Protein AF-A0A8H6A4G4-F1 (afdb_monomer)

Radius of gyration: 16.3 Å; Cα contacts (8 Å, |Δi|>4): 505; chains: 1; bounding box: 39×39×39 Å

Organism: Petromyces alliaceus (NCBI:txid209559)

Sequence (215 aa):
MSPSSSFNYSILSALRQGLAQIGPTIRQILPHGDHGLGTASHLNGEMIIVDGEAYHFNSDNQLHKLEVPVHHDHLILTNPHQEPFLPDHADLTHGTVASSSLEAELSSVSSPRWGNPYSSYRNVSNRNQPTMFGGLLFGFRSLGFSNGFSVAGFHLHFLSDDCNAGGHVTRLEAWDVKLSAAVIKEYRVMIHQEESHEVPIGDRAIKVNTRAAEG

Mean predicted aligned error: 9.31 Å

Nearest PDB structures (foldseek):
  6j92-assembly1_A  TM=7.926E-01  e=2.164E-15  Klebsiella aerogenes
  4bt2-assembly1_A  TM=7.405E-01  e=1.297E-15  Brevibacillus brevis
  1xv2-assembly2_D  TM=7.934E-01  e=1.498E-14  Staphylococcus aureus
  6j92-assembly1_B  TM=7.757E-01  e=6.573E-14  Klebsiella aerogenes
  6inb-assembly1_A  TM=7.695E-01  e=5.235E-14  Klebsiella pneumoniae

pLDDT: mean 73.12, std 15.05, range [32.09, 90.94]

Structure (mmCIF, N/CA/C/O backbone):
data_AF-A0A8H6A4G4-F1
#
_entry.id   AF-A0A8H6A4G4-F1
#
loop_
_atom_site.group_PDB
_atom_site.id
_atom_site.type_symbol
_atom_site.label_atom_id
_atom_site.label_alt_id
_atom_site.label_comp_id
_atom_site.label_asym_id
_atom_site.label_entity_id
_atom_site.label_seq_id
_atom_site.pdbx_PDB_ins_code
_atom_site.Cartn_x
_atom_site.Cartn_y
_atom_site.Cartn_z
_atom_site.occupancy
_atom_site.B_iso_or_equiv
_atom_site.auth_seq_id
_atom_site.auth_comp_id
_atom_site.auth_asym_id
_atom_site.auth_atom_id
_atom_site.pdbx_PDB_model_num
ATOM 1 N N . MET A 1 1 ? 11.404 12.188 4.797 1.00 66.38 1 MET A N 1
ATOM 2 C CA . MET A 1 1 ? 10.731 12.760 3.607 1.00 66.38 1 MET A CA 1
ATOM 3 C C . MET A 1 1 ? 9.778 13.860 4.073 1.00 66.38 1 MET A C 1
ATOM 5 O O . MET A 1 1 ? 9.506 13.877 5.267 1.00 66.38 1 MET A O 1
ATOM 9 N N . SER A 1 2 ? 9.320 14.792 3.221 1.00 69.38 2 SER A N 1
ATOM 10 C CA . SER A 1 2 ? 8.278 15.729 3.678 1.00 69.38 2 SER A CA 1
ATOM 11 C C . SER A 1 2 ? 6.962 14.972 3.930 1.00 69.38 2 SER A C 1
ATOM 13 O O . SER A 1 2 ? 6.733 13.955 3.272 1.00 69.38 2 SER A O 1
ATOM 15 N N . PRO A 1 3 ? 6.102 15.453 4.839 1.00 67.62 3 PRO A N 1
ATOM 16 C CA . PRO A 1 3 ? 4.840 14.785 5.182 1.00 67.62 3 PRO A CA 1
ATOM 17 C C . PRO A 1 3 ? 3.879 14.696 3.987 1.00 67.62 3 PRO A C 1
ATOM 19 O O . PRO A 1 3 ? 3.216 13.695 3.753 1.00 67.62 3 PRO A O 1
ATOM 22 N N . SER A 1 4 ? 3.890 15.738 3.153 1.00 78.44 4 SER A N 1
ATOM 23 C CA . SER A 1 4 ? 3.114 15.844 1.914 1.00 78.44 4 SER A CA 1
ATOM 24 C C . SER A 1 4 ? 3.759 15.106 0.715 1.00 78.44 4 SER A C 1
ATOM 26 O O . SER A 1 4 ? 3.461 15.434 -0.437 1.00 78.44 4 SER A O 1
ATOM 28 N N . SER A 1 5 ? 4.681 14.161 0.933 1.00 85.31 5 SER A N 1
ATOM 29 C CA . SER A 1 5 ? 5.327 13.376 -0.132 1.00 85.31 5 SER A CA 1
ATOM 30 C C . SER A 1 5 ? 4.878 11.916 -0.113 1.00 85.31 5 SER A C 1
ATOM 32 O O . SER A 1 5 ? 4.677 11.323 0.946 1.00 85.31 5 SER A O 1
ATOM 34 N N . SER A 1 6 ? 4.844 11.299 -1.290 1.00 88.50 6 SER A N 1
ATOM 35 C CA . SER A 1 6 ? 4.853 9.844 -1.442 1.00 88.50 6 SER A CA 1
ATOM 36 C C . SER A 1 6 ? 6.146 9.389 -2.115 1.00 88.50 6 SER A C 1
ATOM 38 O O . SER A 1 6 ? 6.699 10.087 -2.969 1.00 88.50 6 SER A O 1
ATOM 40 N N . PHE A 1 7 ? 6.627 8.216 -1.730 1.00 90.94 7 PHE A N 1
ATOM 41 C CA . PHE A 1 7 ? 7.747 7.529 -2.350 1.00 90.94 7 PHE A CA 1
ATOM 42 C C . PHE A 1 7 ? 7.247 6.228 -2.965 1.00 90.94 7 PHE A C 1
ATOM 44 O O . PHE A 1 7 ? 6.536 5.478 -2.314 1.00 90.94 7 PHE A O 1
ATOM 51 N N . ASN A 1 8 ? 7.610 5.963 -4.212 1.00 89.69 8 ASN A N 1
ATOM 52 C CA . ASN A 1 8 ? 7.238 4.750 -4.926 1.00 89.69 8 ASN A CA 1
ATOM 53 C C . ASN A 1 8 ? 8.528 4.054 -5.359 1.00 89.69 8 ASN A C 1
ATOM 55 O O . ASN A 1 8 ? 9.360 4.668 -6.032 1.00 89.69 8 ASN A O 1
ATOM 59 N N . TYR A 1 9 ? 8.696 2.787 -4.991 1.00 89.81 9 TYR A N 1
ATOM 60 C CA . TYR A 1 9 ? 9.641 1.920 -5.679 1.00 89.81 9 TYR A CA 1
ATOM 61 C C . TYR A 1 9 ? 8.949 1.298 -6.893 1.00 89.81 9 TYR A C 1
ATOM 63 O O . TYR A 1 9 ? 7.894 0.674 -6.764 1.00 89.81 9 TYR A O 1
ATOM 71 N N . SER A 1 10 ? 9.551 1.473 -8.070 1.00 87.50 10 SER A N 1
ATOM 72 C CA . SER A 1 10 ? 8.961 1.131 -9.363 1.00 87.50 10 SER A CA 1
ATOM 73 C C . SER A 1 10 ? 7.629 1.861 -9.624 1.00 87.50 10 SER A C 1
ATOM 75 O O . SER A 1 10 ? 7.225 2.770 -8.894 1.00 87.50 10 SER A O 1
ATOM 77 N N . ILE A 1 11 ? 6.963 1.497 -10.715 1.00 86.25 11 ILE A N 1
ATOM 78 C CA . ILE A 1 11 ? 5.654 2.020 -11.109 1.00 86.25 11 ILE A CA 1
ATOM 79 C C . ILE A 1 11 ? 4.712 0.869 -11.449 1.00 86.25 11 ILE A C 1
ATOM 81 O O . ILE A 1 11 ? 5.148 -0.180 -11.929 1.00 86.25 11 ILE A O 1
ATOM 85 N N . LEU A 1 12 ? 3.409 1.091 -11.282 1.00 82.38 12 LEU A N 1
ATOM 86 C CA . LEU A 1 12 ? 2.387 0.083 -11.571 1.00 82.38 12 LEU A CA 1
ATOM 87 C C . LEU A 1 12 ? 2.489 -0.491 -12.998 1.00 82.38 12 LEU A C 1
ATOM 89 O O . LEU A 1 12 ? 2.307 -1.689 -13.209 1.00 82.38 12 LEU A O 1
ATOM 93 N N . SER A 1 13 ? 2.810 0.340 -13.993 1.00 81.00 13 SER A N 1
ATOM 94 C CA . SER A 1 13 ? 2.984 -0.116 -15.379 1.00 81.00 13 SER A CA 1
ATOM 95 C C . SER A 1 13 ? 4.165 -1.076 -15.569 1.00 81.00 13 SER A C 1
ATOM 97 O O . SER A 1 13 ? 4.107 -1.933 -16.452 1.00 81.00 13 SER A O 1
ATOM 99 N N . ALA A 1 14 ? 5.232 -0.934 -14.779 1.00 80.44 14 ALA A N 1
ATOM 100 C CA . ALA A 1 14 ? 6.397 -1.814 -14.837 1.00 80.44 14 ALA A CA 1
ATOM 101 C C . ALA A 1 14 ? 6.077 -3.156 -14.170 1.00 80.44 14 ALA A C 1
ATOM 103 O O . ALA A 1 14 ? 6.282 -4.203 -14.784 1.00 80.44 14 ALA A O 1
ATOM 104 N N . LEU A 1 15 ? 5.443 -3.112 -12.992 1.00 80.38 15 LEU A N 1
ATOM 105 C CA . LEU A 1 15 ? 4.953 -4.296 -12.282 1.00 80.38 15 LEU A CA 1
ATOM 106 C C . LEU A 1 15 ? 4.101 -5.193 -13.192 1.00 80.38 15 LEU A C 1
ATOM 108 O O . LEU A 1 15 ? 4.304 -6.399 -13.281 1.00 80.38 15 LEU A O 1
ATOM 112 N N . ARG A 1 16 ? 3.183 -4.586 -13.950 1.00 76.06 16 ARG A N 1
ATOM 113 C CA . ARG A 1 16 ? 2.285 -5.302 -14.872 1.00 76.06 16 ARG A CA 1
ATOM 114 C C . ARG A 1 16 ? 2.961 -5.999 -16.033 1.00 76.06 16 ARG A C 1
ATOM 116 O O . ARG A 1 16 ? 2.379 -6.912 -16.609 1.00 76.06 16 ARG A O 1
ATOM 123 N N . GLN A 1 17 ? 4.145 -5.543 -16.409 1.00 77.69 17 GLN A N 1
ATOM 124 C CA . GLN A 1 17 ? 4.946 -6.189 -17.440 1.00 77.69 17 GLN A CA 1
ATOM 125 C C . GLN A 1 17 ? 5.887 -7.240 -16.849 1.00 77.69 17 GLN A C 1
ATOM 127 O O . GLN A 1 17 ? 6.690 -7.811 -17.580 1.00 77.69 17 GLN A O 1
ATOM 132 N N . GLY A 1 18 ? 5.782 -7.510 -15.543 1.00 75.50 18 GLY A N 1
ATOM 133 C CA . GLY A 1 18 ? 6.684 -8.408 -14.839 1.00 75.50 18 GLY A CA 1
ATOM 134 C C . GLY A 1 18 ? 8.093 -7.834 -14.729 1.00 75.50 18 GLY A C 1
ATOM 135 O O . GLY A 1 18 ? 9.048 -8.603 -14.696 1.00 75.50 18 GLY A O 1
ATOM 136 N N . LEU A 1 19 ? 8.239 -6.509 -14.714 1.00 78.38 19 LEU A N 1
ATOM 137 C CA . LEU A 1 19 ? 9.518 -5.843 -14.473 1.00 78.38 19 LEU A CA 1
ATOM 138 C C . LEU A 1 19 ? 9.662 -5.499 -12.991 1.00 78.38 19 LEU A C 1
ATOM 140 O O . LEU A 1 19 ? 8.665 -5.384 -12.278 1.00 78.38 19 LEU A O 1
ATOM 144 N N . ALA A 1 20 ? 10.905 -5.275 -12.558 1.00 74.25 20 ALA A N 1
ATOM 145 C CA . ALA A 1 20 ? 11.241 -4.958 -11.170 1.00 74.25 20 ALA A CA 1
ATOM 146 C C . ALA A 1 20 ? 10.854 -6.062 -10.170 1.00 74.25 20 ALA A C 1
ATOM 148 O O . ALA A 1 20 ? 10.537 -5.755 -9.032 1.00 74.25 20 ALA A O 1
ATOM 149 N N . GLN A 1 21 ? 10.921 -7.342 -10.569 1.00 74.44 21 GLN A N 1
ATOM 150 C CA . GLN A 1 21 ? 10.507 -8.478 -9.721 1.00 74.44 21 GLN A CA 1
ATOM 151 C C . GLN A 1 21 ? 11.404 -8.732 -8.488 1.00 74.44 21 GLN A C 1
ATOM 153 O O . GLN A 1 21 ? 11.162 -9.639 -7.690 1.00 74.44 21 GLN A O 1
ATOM 158 N N . ILE A 1 22 ? 12.507 -7.987 -8.369 1.00 80.50 22 ILE A N 1
ATOM 159 C CA . ILE A 1 22 ? 13.434 -8.047 -7.240 1.00 80.50 22 ILE A CA 1
ATOM 160 C C . ILE A 1 22 ? 13.909 -6.625 -6.948 1.00 80.50 22 ILE A C 1
ATOM 162 O O . ILE A 1 22 ? 14.909 -6.152 -7.494 1.00 80.50 22 ILE A O 1
ATOM 166 N N . GLY A 1 23 ? 13.178 -5.936 -6.080 1.00 83.44 23 GLY A N 1
ATOM 167 C CA . GLY A 1 23 ? 13.525 -4.593 -5.640 1.00 83.44 23 GLY A CA 1
ATOM 168 C C . GLY A 1 23 ? 14.465 -4.529 -4.449 1.00 83.44 23 GLY A C 1
ATOM 169 O O . GLY A 1 23 ? 15.026 -5.539 -4.038 1.00 83.44 23 GLY A O 1
ATOM 170 N N . PRO A 1 24 ? 14.696 -3.337 -3.884 1.00 86.62 24 PRO A N 1
ATOM 171 C CA . PRO A 1 24 ? 15.507 -3.171 -2.688 1.00 86.62 24 PRO A CA 1
ATOM 172 C C . PRO A 1 24 ? 14.907 -3.926 -1.494 1.00 86.62 24 PRO A C 1
ATOM 174 O O . PRO A 1 24 ? 13.768 -4.379 -1.495 1.00 86.62 24 PRO A O 1
ATOM 177 N N . THR A 1 25 ? 15.686 -4.073 -0.435 1.00 88.44 25 THR A N 1
ATOM 178 C CA . THR A 1 25 ? 15.196 -4.656 0.819 1.00 88.44 25 THR A CA 1
ATOM 179 C C . THR A 1 25 ? 14.310 -3.660 1.567 1.00 88.44 25 THR A C 1
ATOM 181 O O . THR A 1 25 ? 14.483 -2.447 1.433 1.00 88.44 25 THR A O 1
ATOM 184 N N . ILE A 1 26 ? 13.422 -4.147 2.438 1.00 85.31 26 ILE A N 1
ATOM 185 C CA . ILE A 1 26 ? 12.619 -3.275 3.316 1.00 85.31 26 ILE A CA 1
ATOM 186 C C . ILE A 1 26 ? 13.485 -2.294 4.109 1.00 85.31 26 ILE A C 1
ATOM 188 O O . ILE A 1 26 ? 13.203 -1.099 4.139 1.00 85.31 26 ILE A O 1
ATOM 192 N N . ARG A 1 27 ? 14.620 -2.757 4.645 1.00 86.00 27 ARG A N 1
ATOM 193 C CA . ARG A 1 27 ? 15.589 -1.906 5.351 1.00 86.00 27 ARG A CA 1
ATOM 194 C C . ARG A 1 27 ? 16.089 -0.727 4.509 1.00 86.00 27 ARG A C 1
ATOM 196 O O . ARG A 1 27 ? 16.375 0.330 5.061 1.00 86.00 27 ARG A O 1
ATOM 203 N N . GLN A 1 28 ? 16.234 -0.907 3.198 1.00 87.81 28 GLN A N 1
ATOM 204 C CA . GLN A 1 28 ? 16.673 0.153 2.288 1.00 87.81 28 GLN A CA 1
ATOM 205 C C . GLN A 1 28 ? 15.550 1.139 1.949 1.00 87.81 28 GLN A C 1
ATOM 207 O O . GLN A 1 28 ? 15.854 2.260 1.553 1.00 87.81 28 GLN A O 1
ATOM 212 N N . ILE A 1 29 ? 14.282 0.749 2.118 1.00 87.44 29 ILE A N 1
ATOM 213 C CA . ILE A 1 29 ? 13.129 1.570 1.737 1.00 87.44 29 ILE A CA 1
ATOM 214 C C . ILE A 1 29 ? 12.476 2.293 2.920 1.00 87.44 29 ILE A C 1
ATOM 216 O O . ILE A 1 29 ? 12.046 3.427 2.743 1.00 87.44 29 ILE A O 1
ATOM 220 N N . LEU A 1 30 ? 12.519 1.746 4.140 1.00 89.00 30 LEU A N 1
ATOM 221 C CA . LEU A 1 30 ? 12.032 2.425 5.356 1.00 89.00 30 LEU A CA 1
ATOM 222 C C . LEU A 1 30 ? 12.615 3.837 5.612 1.00 89.00 30 LEU A C 1
ATOM 224 O O . LEU A 1 30 ? 11.911 4.678 6.166 1.00 89.00 30 LEU A O 1
ATOM 228 N N . PRO A 1 31 ? 13.842 4.198 5.176 1.00 90.31 31 PRO A N 1
ATOM 229 C CA . PRO A 1 31 ? 14.297 5.592 5.235 1.00 90.31 31 PRO A CA 1
ATOM 230 C C . PRO A 1 31 ? 13.450 6.581 4.409 1.00 90.31 31 PRO A C 1
ATOM 232 O O . PRO A 1 31 ? 13.547 7.796 4.609 1.00 90.31 31 PRO A O 1
ATOM 235 N N . HIS A 1 32 ? 12.646 6.090 3.462 1.00 90.19 32 HIS A N 1
ATOM 236 C CA . HIS A 1 32 ? 11.790 6.900 2.597 1.00 90.19 32 HIS A CA 1
ATOM 237 C C . HIS A 1 32 ? 10.373 7.100 3.147 1.00 90.19 32 HIS A C 1
ATOM 239 O O . HIS A 1 32 ? 9.707 8.037 2.707 1.00 90.19 32 HIS A O 1
ATOM 245 N N . GLY A 1 33 ? 9.938 6.299 4.120 1.00 89.50 33 GLY A N 1
ATOM 246 C CA . GLY A 1 33 ? 8.669 6.482 4.816 1.00 89.50 33 GLY A CA 1
ATOM 247 C C . GLY A 1 33 ? 8.366 5.378 5.829 1.00 89.50 33 GLY A C 1
ATOM 248 O O . GLY A 1 33 ? 8.983 4.315 5.785 1.00 89.50 33 GLY A O 1
ATOM 249 N N . ASP A 1 34 ? 7.425 5.638 6.730 1.00 90.44 34 ASP A N 1
ATOM 250 C CA . ASP A 1 34 ? 7.051 4.737 7.828 1.00 90.44 34 ASP A CA 1
ATOM 251 C C . ASP A 1 34 ? 5.672 4.081 7.659 1.00 90.44 34 ASP A C 1
ATOM 253 O O . A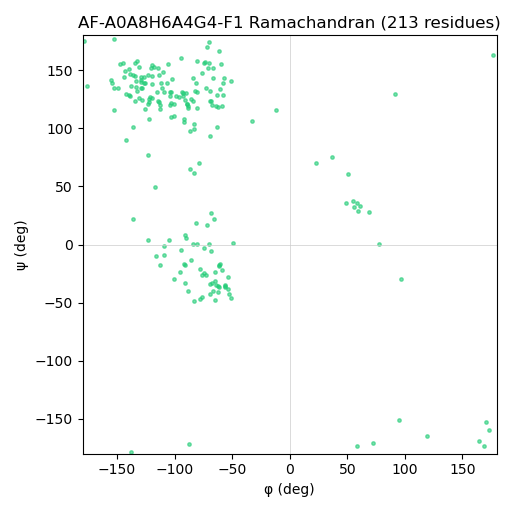SP A 1 34 ? 5.365 3.151 8.398 1.00 90.44 34 ASP A O 1
ATOM 257 N N . HIS A 1 35 ? 4.876 4.507 6.672 1.00 90.62 35 HIS A N 1
ATOM 258 C CA . HIS A 1 35 ? 3.601 3.878 6.320 1.00 90.62 35 HIS A CA 1
ATOM 259 C C . HIS A 1 35 ? 3.523 3.587 4.834 1.00 90.62 35 HIS A C 1
ATOM 261 O O . HIS A 1 35 ? 3.930 4.412 4.012 1.00 90.62 35 HIS A O 1
ATOM 267 N N . GLY A 1 36 ? 2.966 2.440 4.464 1.00 90.69 36 GLY A N 1
ATOM 268 C CA . GLY A 1 36 ? 2.894 2.065 3.064 1.00 90.69 36 GLY A CA 1
ATOM 269 C C . GLY A 1 36 ? 2.215 0.746 2.759 1.00 90.69 36 GLY A C 1
ATOM 270 O O . GLY A 1 36 ? 1.842 -0.021 3.642 1.00 90.69 36 GLY A O 1
ATOM 271 N N . LEU A 1 37 ? 2.083 0.487 1.464 1.00 90.12 37 LEU A N 1
ATOM 272 C CA . LEU A 1 37 ? 1.528 -0.749 0.923 1.00 90.12 37 LEU A CA 1
ATOM 273 C C . LEU A 1 37 ? 2.226 -1.140 -0.378 1.00 90.12 37 LEU A C 1
ATOM 275 O O . LEU A 1 37 ? 2.830 -0.298 -1.050 1.00 90.12 37 LEU A O 1
ATOM 279 N N . GLY A 1 38 ? 2.187 -2.424 -0.715 1.00 88.56 38 GLY A N 1
ATOM 280 C CA . GLY A 1 38 ? 2.861 -2.965 -1.891 1.00 88.56 38 GLY A CA 1
ATOM 281 C C . GLY A 1 38 ? 2.805 -4.484 -1.945 1.00 88.56 38 GLY A C 1
ATOM 282 O O . GLY A 1 38 ? 1.984 -5.093 -1.273 1.00 88.56 38 GLY A O 1
ATOM 283 N N . THR A 1 39 ? 3.713 -5.092 -2.700 1.00 86.62 39 THR A N 1
ATOM 284 C CA . THR A 1 39 ? 3.791 -6.549 -2.891 1.00 86.62 39 THR A CA 1
ATOM 285 C C . THR A 1 39 ? 5.227 -7.041 -2.765 1.00 86.62 39 THR A C 1
ATOM 287 O O . THR A 1 39 ? 6.168 -6.368 -3.195 1.00 86.62 39 THR A O 1
ATOM 290 N N . ALA A 1 40 ? 5.403 -8.241 -2.210 1.00 85.88 40 ALA A N 1
ATOM 291 C CA . ALA A 1 40 ? 6.711 -8.885 -2.132 1.00 85.88 40 ALA A CA 1
ATOM 292 C C . ALA A 1 40 ? 7.177 -9.378 -3.513 1.00 85.88 40 ALA A C 1
ATOM 294 O O . ALA A 1 40 ? 6.397 -9.385 -4.468 1.00 85.88 40 ALA A O 1
ATOM 295 N N . SER A 1 41 ? 8.447 -9.796 -3.595 1.00 83.94 41 SER A N 1
ATOM 296 C CA . SER A 1 41 ? 9.070 -10.232 -4.852 1.00 83.94 41 SER A CA 1
ATOM 297 C C . SER A 1 41 ? 8.247 -11.279 -5.598 1.00 83.94 41 SER A C 1
ATOM 299 O O . SER A 1 41 ? 7.755 -12.220 -4.967 1.00 83.94 41 SER A O 1
ATOM 301 N N . HIS A 1 42 ? 8.192 -11.184 -6.925 1.00 80.88 42 HIS A N 1
ATOM 302 C CA . HIS A 1 42 ? 7.437 -12.097 -7.796 1.00 80.88 42 HIS A CA 1
ATOM 303 C C . HIS A 1 42 ? 5.936 -12.136 -7.470 1.00 80.88 42 HIS A C 1
ATOM 305 O O . HIS A 1 42 ? 5.300 -13.192 -7.531 1.00 80.88 42 HIS A O 1
ATOM 311 N N . LEU A 1 43 ? 5.375 -10.990 -7.090 1.00 80.38 43 LEU A N 1
ATOM 312 C CA . LEU A 1 43 ? 3.976 -10.808 -6.723 1.00 80.38 43 LEU A CA 1
ATOM 313 C C . LEU A 1 43 ? 3.549 -11.748 -5.591 1.00 80.38 43 LEU A C 1
ATOM 315 O O . LEU A 1 43 ? 2.413 -12.227 -5.564 1.00 80.38 43 LEU A O 1
ATOM 319 N N . ASN A 1 44 ? 4.466 -12.078 -4.677 1.00 81.81 44 ASN A N 1
ATOM 320 C CA . ASN A 1 44 ? 4.197 -13.041 -3.618 1.00 81.81 44 ASN A CA 1
ATOM 321 C C . ASN A 1 44 ? 3.395 -12.399 -2.485 1.00 81.81 44 ASN A C 1
ATOM 323 O O . ASN A 1 44 ? 3.913 -12.219 -1.394 1.00 81.81 44 ASN A O 1
ATOM 327 N N . GLY A 1 45 ? 2.129 -12.085 -2.733 1.00 81.81 45 GLY A N 1
ATOM 328 C CA . GLY A 1 45 ? 1.219 -11.550 -1.727 1.00 81.81 45 GLY A CA 1
ATOM 329 C C . GLY A 1 45 ? 1.514 -10.106 -1.321 1.00 81.81 45 GLY A C 1
ATOM 330 O O . GLY A 1 45 ? 2.323 -9.410 -1.929 1.00 81.81 45 GLY A O 1
ATOM 331 N N . GLU A 1 46 ? 0.833 -9.657 -0.275 1.00 84.94 46 GLU A N 1
ATOM 332 C CA . GLU A 1 46 ? 0.671 -8.243 0.042 1.00 84.94 46 GLU A CA 1
ATOM 333 C C . GLU A 1 46 ? 1.584 -7.793 1.172 1.00 84.94 46 GLU A C 1
ATOM 335 O O . GLU A 1 46 ? 1.788 -8.492 2.165 1.00 84.94 46 GLU A O 1
ATOM 340 N N . MET A 1 47 ? 2.095 -6.579 1.041 1.00 87.62 47 MET A N 1
ATOM 341 C CA . MET A 1 47 ? 2.905 -5.913 2.043 1.00 87.62 47 MET A CA 1
ATOM 342 C C . MET A 1 47 ? 2.152 -4.731 2.630 1.00 87.62 47 MET A C 1
ATOM 344 O O . MET A 1 47 ? 1.492 -3.973 1.916 1.00 87.62 47 MET A O 1
ATOM 348 N N . ILE A 1 48 ? 2.275 -4.571 3.940 1.00 89.25 48 ILE A N 1
ATOM 349 C CA . ILE A 1 48 ? 1.717 -3.455 4.699 1.00 89.25 48 ILE A CA 1
ATOM 350 C C . ILE A 1 48 ? 2.821 -2.945 5.613 1.00 89.25 48 ILE A C 1
ATOM 352 O O . ILE A 1 48 ? 3.491 -3.739 6.268 1.00 89.25 48 ILE A O 1
ATOM 356 N N . ILE A 1 49 ? 3.038 -1.637 5.635 1.00 90.81 49 ILE A N 1
ATOM 357 C CA . ILE A 1 49 ? 4.010 -0.992 6.512 1.00 90.81 49 ILE A CA 1
ATOM 358 C C . ILE A 1 49 ? 3.257 0.020 7.364 1.00 90.81 49 ILE A C 1
ATOM 360 O O . ILE A 1 49 ? 2.513 0.836 6.821 1.00 90.81 49 ILE A O 1
ATOM 364 N N . VAL A 1 50 ? 3.428 -0.068 8.678 1.00 88.44 50 VAL A N 1
ATOM 365 C CA . VAL A 1 50 ? 2.768 0.784 9.675 1.00 88.44 50 VAL A CA 1
ATOM 366 C C . VAL A 1 50 ? 3.777 1.069 10.771 1.00 88.44 50 VAL A C 1
ATOM 368 O O . VAL A 1 50 ? 4.416 0.141 11.263 1.00 88.44 50 VAL A O 1
ATOM 371 N N . ASP A 1 51 ? 3.945 2.337 11.130 1.00 88.44 51 ASP A N 1
ATOM 372 C CA . ASP A 1 51 ? 4.908 2.791 12.142 1.00 88.44 51 ASP A CA 1
ATOM 373 C C . ASP A 1 51 ? 6.332 2.226 11.945 1.00 88.44 51 ASP A C 1
ATOM 375 O O . ASP A 1 51 ? 7.059 1.928 12.893 1.00 88.44 51 ASP A O 1
ATOM 379 N N . GLY A 1 52 ? 6.744 2.063 10.684 1.00 89.19 52 GLY A N 1
ATOM 380 C CA . GLY A 1 52 ? 8.047 1.518 10.297 1.00 89.19 52 GLY A CA 1
ATOM 381 C C . GLY A 1 52 ? 8.173 -0.005 10.415 1.00 89.19 52 GLY A C 1
ATOM 382 O O . GLY A 1 52 ? 9.224 -0.555 10.080 1.00 89.19 52 GLY A O 1
ATOM 383 N N . GLU A 1 53 ? 7.118 -0.694 10.843 1.00 89.56 53 GLU A N 1
ATOM 384 C CA . GLU A 1 53 ? 7.043 -2.148 10.922 1.00 89.56 53 GLU A CA 1
ATOM 385 C C . GLU A 1 53 ? 6.416 -2.712 9.650 1.00 89.56 53 GLU A C 1
ATOM 387 O O . GLU A 1 53 ? 5.368 -2.251 9.200 1.00 89.56 53 GLU A O 1
ATOM 392 N N . ALA A 1 54 ? 7.059 -3.720 9.061 1.00 89.44 54 ALA A N 1
ATOM 393 C CA . ALA A 1 54 ? 6.614 -4.328 7.815 1.00 89.44 54 ALA A CA 1
ATOM 394 C C . ALA A 1 54 ? 5.956 -5.690 8.061 1.00 89.44 54 ALA A C 1
ATOM 396 O O . ALA A 1 54 ? 6.512 -6.573 8.714 1.00 89.44 54 ALA A O 1
ATOM 397 N N . TYR A 1 55 ? 4.788 -5.868 7.465 1.00 88.56 55 TYR A N 1
ATOM 398 C CA . TYR A 1 55 ? 3.955 -7.055 7.532 1.00 88.56 55 TYR A CA 1
ATOM 399 C C . TYR A 1 55 ? 3.767 -7.613 6.128 1.00 88.56 55 TYR A C 1
ATOM 401 O O . TYR A 1 55 ? 3.557 -6.866 5.171 1.00 88.56 55 TYR A O 1
ATOM 409 N N . HIS A 1 56 ? 3.843 -8.933 6.005 1.00 86.69 56 HIS A N 1
ATOM 410 C CA . HIS A 1 56 ? 3.694 -9.643 4.744 1.00 86.69 56 HIS A CA 1
ATOM 411 C C . HIS A 1 56 ? 2.616 -10.710 4.855 1.00 86.69 56 HIS A C 1
ATOM 413 O O . HIS A 1 56 ? 2.760 -11.669 5.608 1.00 86.69 56 HIS A O 1
ATOM 419 N N . PHE A 1 57 ? 1.553 -10.548 4.077 1.00 84.81 57 PHE A N 1
ATOM 420 C CA . PHE A 1 57 ? 0.560 -11.582 3.835 1.00 84.81 57 PHE A CA 1
ATOM 421 C C . PHE A 1 57 ? 0.971 -12.351 2.589 1.00 84.81 57 PHE A C 1
ATOM 423 O O . PHE A 1 57 ? 0.853 -11.843 1.476 1.00 84.81 57 PHE A O 1
ATOM 430 N N . ASN A 1 58 ? 1.474 -13.571 2.760 1.00 76.94 58 ASN A N 1
ATOM 431 C CA . ASN A 1 58 ? 1.864 -14.390 1.617 1.00 76.94 58 ASN A CA 1
ATOM 432 C C . ASN A 1 58 ? 0.636 -14.876 0.818 1.00 76.94 58 ASN A C 1
ATOM 434 O O . ASN A 1 58 ? -0.516 -14.695 1.217 1.00 76.94 58 ASN A O 1
ATOM 438 N N . SER A 1 59 ? 0.880 -15.530 -0.318 1.00 69.81 59 SER A N 1
ATOM 439 C CA . SER A 1 59 ? -0.182 -16.096 -1.169 1.00 69.81 59 SER A CA 1
ATOM 440 C C . SER A 1 59 ? -1.059 -17.157 -0.479 1.00 69.81 59 SER A C 1
ATOM 442 O O . SER A 1 59 ? -2.176 -17.410 -0.932 1.00 69.81 59 SER A O 1
ATOM 444 N N . ASP A 1 60 ? -0.610 -17.711 0.649 1.00 69.06 60 ASP A N 1
ATOM 445 C CA . ASP A 1 60 ? -1.365 -18.642 1.494 1.00 69.06 60 ASP A CA 1
ATOM 446 C C . ASP A 1 60 ? -2.173 -17.935 2.607 1.00 69.06 60 ASP A C 1
ATOM 448 O O . ASP A 1 60 ? -2.760 -18.598 3.465 1.00 69.06 60 ASP A O 1
ATOM 452 N N . ASN A 1 61 ? -2.241 -16.596 2.595 1.00 65.88 61 ASN A N 1
ATOM 453 C CA . ASN A 1 61 ? -2.862 -15.741 3.619 1.00 65.88 61 ASN A CA 1
ATOM 454 C C . ASN A 1 61 ? -2.261 -15.902 5.025 1.00 65.88 61 ASN A C 1
ATOM 456 O O . ASN A 1 61 ? -2.946 -15.704 6.029 1.00 65.88 61 ASN A O 1
ATOM 460 N N . GLN A 1 62 ? -0.983 -16.265 5.115 1.00 71.50 62 GLN A N 1
ATOM 461 C CA . GLN A 1 62 ? -0.256 -16.281 6.379 1.00 71.50 62 GLN A CA 1
ATOM 462 C C . GLN A 1 62 ? 0.460 -14.950 6.575 1.00 71.50 62 GLN A C 1
ATOM 464 O O . GLN A 1 62 ? 1.170 -14.496 5.673 1.00 71.50 62 GLN A O 1
ATOM 469 N N . LEU A 1 63 ? 0.289 -14.352 7.757 1.00 80.06 63 LEU A N 1
ATOM 470 C CA . LEU A 1 63 ? 1.007 -13.143 8.129 1.00 80.06 63 LEU A CA 1
ATOM 471 C C . LEU A 1 63 ? 2.401 -13.473 8.657 1.00 80.06 63 LEU A C 1
ATOM 473 O O . LEU A 1 63 ? 2.565 -14.282 9.569 1.00 80.06 63 LEU A O 1
ATOM 477 N N . HIS A 1 64 ? 3.383 -12.750 8.136 1.00 80.81 64 HIS A N 1
ATOM 478 C CA . HIS A 1 64 ? 4.749 -12.729 8.629 1.00 80.81 64 HIS A CA 1
ATOM 479 C C . HIS A 1 64 ? 5.125 -11.287 8.961 1.00 80.81 64 HIS A C 1
ATOM 481 O O . HIS A 1 64 ? 5.106 -10.422 8.083 1.00 80.81 64 HIS A O 1
ATOM 487 N N . LYS A 1 65 ? 5.490 -11.014 10.218 1.00 82.62 65 LYS A N 1
ATOM 488 C CA . LYS A 1 65 ? 6.215 -9.780 10.540 1.00 82.62 65 LYS A CA 1
ATOM 489 C C . LYS A 1 65 ? 7.615 -9.903 9.942 1.00 82.62 65 LYS A C 1
ATOM 491 O O . LYS A 1 65 ? 8.322 -10.879 10.196 1.00 82.62 65 LYS A O 1
ATOM 496 N N . LEU A 1 66 ? 8.001 -8.953 9.101 1.00 78.81 66 LEU A N 1
ATOM 497 C CA . LEU A 1 66 ? 9.243 -9.033 8.348 1.00 78.81 66 LEU A CA 1
ATOM 498 C C . LEU A 1 66 ? 10.425 -8.548 9.192 1.00 78.81 66 LEU A C 1
ATOM 500 O O . LEU A 1 66 ? 10.695 -7.356 9.281 1.00 78.81 66 LEU A O 1
ATOM 504 N N . GLU A 1 67 ? 11.168 -9.492 9.771 1.00 66.94 67 GLU A N 1
ATOM 505 C CA . GLU A 1 67 ? 12.440 -9.217 10.466 1.00 66.94 67 GLU A CA 1
ATOM 506 C C . GLU A 1 67 ? 13.668 -9.329 9.542 1.00 66.94 67 GLU A C 1
ATOM 508 O O . GLU A 1 67 ? 14.753 -8.831 9.848 1.00 66.94 67 GLU A O 1
ATOM 513 N N . VAL A 1 68 ? 13.507 -9.993 8.395 1.00 56.56 68 VAL A N 1
ATOM 514 C CA . VAL A 1 68 ? 14.566 -10.292 7.421 1.00 56.56 68 VAL A CA 1
ATOM 515 C C . VAL A 1 68 ? 14.456 -9.411 6.174 1.00 56.56 68 VAL A C 1
ATOM 517 O O . VAL A 1 68 ? 13.370 -8.931 5.846 1.00 56.56 68 VAL A O 1
ATOM 520 N N . PRO A 1 69 ? 15.566 -9.181 5.447 1.00 58.31 69 PRO A N 1
ATOM 521 C CA . PRO A 1 69 ? 15.536 -8.422 4.204 1.00 58.31 69 PRO A CA 1
ATOM 522 C C . PRO A 1 69 ? 14.679 -9.144 3.157 1.00 58.31 69 PRO A C 1
ATOM 524 O O . PRO A 1 69 ? 15.125 -10.093 2.519 1.00 58.31 69 PRO A O 1
ATOM 527 N N . VAL A 1 70 ? 13.447 -8.672 2.974 1.00 68.56 70 VAL A N 1
ATOM 528 C CA . VAL A 1 70 ? 12.567 -9.088 1.880 1.00 68.56 70 VAL A CA 1
ATOM 529 C C . VAL A 1 70 ? 12.683 -8.080 0.746 1.00 68.56 70 VAL A C 1
ATOM 531 O O . VAL A 1 70 ? 12.553 -6.869 0.953 1.00 68.56 70 VAL A O 1
ATOM 534 N N . HIS A 1 71 ? 12.970 -8.600 -0.443 1.00 80.00 71 HIS A N 1
ATOM 535 C CA . HIS A 1 71 ? 12.887 -7.867 -1.699 1.00 80.00 71 HIS A CA 1
ATOM 536 C C . HIS A 1 71 ? 11.408 -7.734 -2.105 1.00 80.00 71 HIS A C 1
ATOM 538 O O . HIS A 1 71 ? 10.606 -8.639 -1.854 1.00 80.00 71 HIS A O 1
ATOM 544 N N . HIS A 1 72 ? 11.037 -6.647 -2.769 1.00 73.44 72 HIS A N 1
ATOM 545 C CA . HIS A 1 72 ? 9.653 -6.354 -3.167 1.00 73.44 72 HIS A CA 1
ATOM 546 C C . HIS A 1 72 ? 9.584 -5.883 -4.616 1.00 73.44 72 HIS A C 1
ATOM 548 O O . HIS A 1 72 ? 10.570 -5.346 -5.113 1.00 73.44 72 HIS A O 1
ATOM 554 N N . ASP A 1 73 ? 8.434 -6.040 -5.273 1.00 75.25 73 ASP A N 1
ATOM 555 C CA . ASP A 1 73 ? 8.304 -5.613 -6.675 1.00 75.25 73 ASP A CA 1
ATOM 556 C C . ASP A 1 73 ? 7.880 -4.151 -6.801 1.00 75.25 73 ASP A C 1
ATOM 558 O O . ASP A 1 73 ? 8.324 -3.400 -7.671 1.00 75.25 73 ASP A O 1
ATOM 562 N N . HIS A 1 74 ? 6.967 -3.747 -5.922 1.00 78.31 74 HIS A N 1
ATOM 563 C CA . HIS A 1 74 ? 6.371 -2.425 -5.917 1.00 78.31 74 HIS A CA 1
ATOM 564 C C . HIS A 1 74 ? 5.949 -2.073 -4.499 1.00 78.31 74 HIS A C 1
ATOM 566 O O . HIS A 1 74 ? 5.353 -2.896 -3.803 1.00 78.31 74 HIS A O 1
ATOM 572 N N . LEU A 1 75 ? 6.266 -0.853 -4.072 1.00 80.88 75 LEU A N 1
ATOM 573 C CA . LEU A 1 75 ? 5.948 -0.365 -2.737 1.00 80.88 75 LEU A CA 1
ATOM 574 C C . LEU A 1 75 ? 5.719 1.143 -2.784 1.00 80.88 75 LEU A C 1
ATOM 576 O O . LEU A 1 75 ? 6.510 1.873 -3.386 1.00 80.88 75 LEU A O 1
ATOM 580 N N . ILE A 1 76 ? 4.657 1.599 -2.127 1.00 81.62 76 ILE A N 1
ATOM 581 C CA . ILE A 1 76 ? 4.322 3.011 -1.957 1.00 81.62 76 ILE A CA 1
ATOM 582 C C . ILE A 1 76 ? 4.432 3.345 -0.472 1.00 81.62 76 ILE A C 1
ATOM 584 O O . ILE A 1 76 ? 3.771 2.711 0.345 1.00 81.62 76 ILE A O 1
ATOM 588 N N . LEU A 1 77 ? 5.250 4.341 -0.135 1.00 82.25 77 LEU A N 1
ATOM 589 C CA . LEU A 1 77 ? 5.498 4.824 1.220 1.00 82.25 77 LEU A CA 1
ATOM 590 C C . LEU A 1 77 ? 5.136 6.305 1.393 1.00 82.25 77 LEU A C 1
ATOM 592 O O . LEU A 1 77 ? 5.258 7.109 0.465 1.00 82.25 77 LEU A O 1
ATOM 596 N N . THR A 1 78 ? 4.773 6.690 2.611 1.00 84.75 78 THR A N 1
ATOM 597 C CA . THR A 1 78 ? 4.569 8.076 3.050 1.00 84.75 78 THR A CA 1
ATOM 598 C C . THR A 1 78 ? 4.823 8.212 4.560 1.00 84.75 78 THR A C 1
ATOM 600 O O . THR A 1 78 ? 5.125 7.221 5.218 1.00 84.75 78 THR A O 1
ATOM 603 N N . ASN A 1 79 ? 4.731 9.439 5.083 1.00 83.19 79 ASN A N 1
ATOM 604 C CA . ASN A 1 79 ? 4.860 9.778 6.505 1.00 83.19 79 ASN A CA 1
ATOM 605 C C . ASN A 1 79 ? 3.589 10.518 6.966 1.00 83.19 79 ASN A C 1
ATOM 607 O O . ASN A 1 79 ? 3.604 11.753 7.045 1.00 83.19 79 ASN A O 1
ATOM 611 N N . PRO A 1 80 ? 2.474 9.806 7.207 1.00 69.81 80 PRO A N 1
AT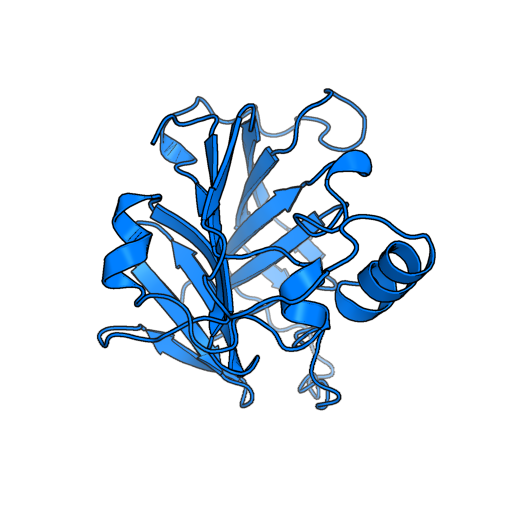OM 612 C CA . PRO A 1 80 ? 1.160 10.421 7.389 1.00 69.81 80 PRO A CA 1
ATOM 613 C C . PRO A 1 80 ? 1.068 11.244 8.682 1.00 69.81 80 PRO A C 1
ATOM 615 O O . PRO A 1 80 ? 0.448 12.304 8.687 1.00 69.81 80 PRO A O 1
ATOM 618 N N . HIS A 1 81 ? 1.773 10.830 9.739 1.00 68.44 81 HIS A N 1
ATOM 619 C CA . HIS A 1 81 ? 1.723 11.430 11.085 1.00 68.44 81 HIS A CA 1
ATOM 620 C C . HIS A 1 81 ? 2.352 12.822 11.213 1.00 68.44 81 HIS A C 1
ATOM 622 O O . HIS A 1 81 ? 2.403 13.393 12.302 1.00 68.44 81 HIS A O 1
ATOM 628 N N . GLN A 1 82 ? 2.878 13.376 10.122 1.00 60.38 82 GLN A N 1
ATOM 629 C CA . GLN A 1 82 ? 3.561 14.668 10.126 1.00 60.38 82 GLN A CA 1
ATOM 630 C C . GLN A 1 82 ? 2.715 15.814 9.520 1.00 60.38 82 GLN A C 1
ATOM 632 O O . GLN A 1 82 ? 3.208 16.938 9.433 1.00 60.38 82 GLN A O 1
ATOM 637 N N . GLU A 1 83 ? 1.453 15.567 9.138 1.00 58.75 83 GLU A N 1
ATOM 638 C CA . GLU A 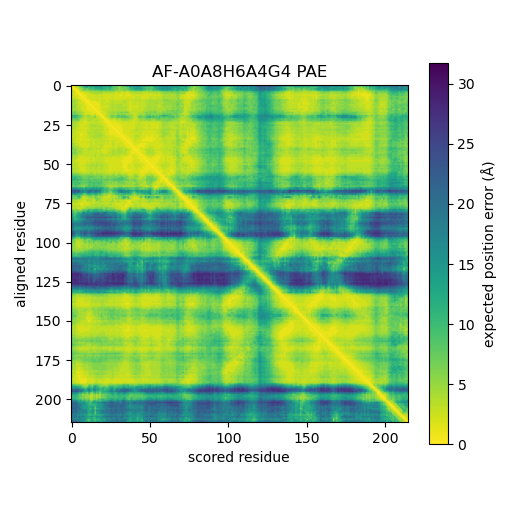1 83 ? 0.440 16.594 8.821 1.00 58.75 83 GLU A CA 1
ATOM 639 C C . GLU A 1 83 ? -0.747 16.491 9.798 1.00 58.75 83 GLU A C 1
ATOM 641 O O . GLU A 1 83 ? -1.045 15.402 10.290 1.00 58.75 83 GLU A O 1
ATOM 646 N N . PRO A 1 84 ? -1.484 17.584 10.065 1.00 54.12 84 PRO A N 1
ATOM 647 C CA . PRO A 1 84 ? -2.770 17.475 10.734 1.00 54.12 84 PRO A CA 1
ATOM 648 C C . PRO A 1 84 ? -3.738 16.699 9.836 1.00 54.12 84 PRO A C 1
ATOM 650 O O . PRO A 1 84 ? -4.049 17.122 8.720 1.00 54.12 84 PRO A O 1
ATOM 653 N N . PHE A 1 85 ? -4.221 15.567 10.338 1.00 58.88 85 PHE A N 1
ATOM 654 C CA . PHE A 1 85 ? -5.262 14.801 9.675 1.00 58.88 85 PHE A CA 1
ATOM 655 C C . PHE A 1 85 ? -6.517 15.655 9.462 1.00 58.88 85 PHE A C 1
ATOM 657 O O . PHE A 1 85 ? -6.913 16.445 10.325 1.00 58.88 85 PHE A O 1
ATOM 664 N N . LEU A 1 86 ? -7.133 15.517 8.285 1.00 60.53 86 LEU A N 1
ATOM 665 C CA . LEU A 1 86 ? -8.422 16.148 8.009 1.00 60.53 86 LEU A CA 1
ATOM 666 C C . LEU A 1 86 ? -9.469 15.691 9.051 1.00 60.53 86 LEU A C 1
ATOM 668 O O . LEU A 1 86 ? -9.431 14.534 9.463 1.00 60.53 86 LEU A O 1
ATOM 672 N N . PRO A 1 87 ? -10.399 16.565 9.486 1.00 55.09 87 PRO A N 1
ATOM 673 C CA . PRO A 1 87 ? -11.421 16.201 10.471 1.00 55.09 87 PRO A CA 1
ATOM 674 C C . PRO A 1 87 ? -12.315 15.048 9.978 1.00 55.09 87 PRO A C 1
ATOM 676 O O . PRO A 1 87 ? -12.504 14.915 8.767 1.00 55.09 87 PRO A O 1
ATOM 679 N N . ASP A 1 88 ? -12.921 14.302 10.919 1.00 52.22 88 ASP A N 1
ATOM 680 C CA . ASP A 1 88 ? -13.691 13.034 10.787 1.00 52.22 88 ASP A CA 1
ATOM 681 C C 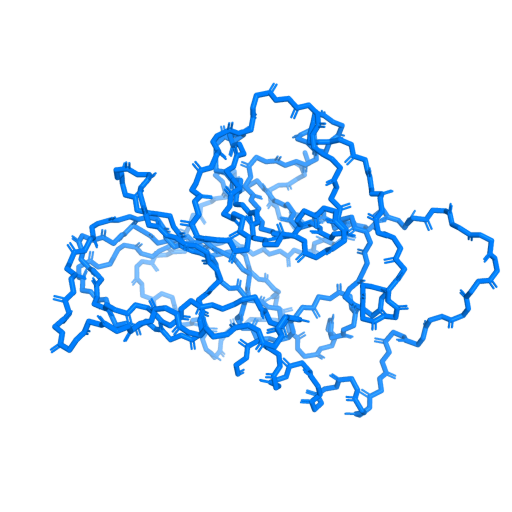. ASP A 1 88 ? -14.805 12.972 9.703 1.00 52.22 88 ASP A C 1
ATOM 683 O O . ASP A 1 88 ? -15.477 11.954 9.534 1.00 52.22 88 ASP A O 1
ATOM 687 N N . HIS A 1 89 ? -15.020 14.032 8.922 1.00 51.03 89 HIS A N 1
ATOM 688 C CA . HIS A 1 89 ? -16.047 14.138 7.880 1.00 51.03 89 HIS A CA 1
ATOM 689 C C . HIS A 1 89 ? -15.544 14.772 6.575 1.00 51.03 89 HIS A C 1
ATOM 691 O O . HIS A 1 89 ? -16.336 15.326 5.808 1.00 51.03 89 HIS A O 1
ATOM 697 N N . ALA A 1 90 ? -14.237 14.748 6.310 1.00 51.00 90 ALA A N 1
ATOM 698 C CA . ALA A 1 90 ? -13.719 15.249 5.046 1.00 51.00 90 ALA A CA 1
ATOM 699 C C . ALA A 1 90 ? -14.270 14.428 3.872 1.00 51.00 90 ALA A C 1
ATOM 701 O O . ALA A 1 90 ? -14.033 13.227 3.755 1.00 51.00 90 ALA A O 1
ATOM 702 N N . ASP A 1 91 ? -15.011 15.091 2.985 1.00 52.50 91 ASP A N 1
ATOM 703 C CA . ASP A 1 91 ? -15.477 14.490 1.744 1.00 52.50 91 ASP A CA 1
ATOM 704 C C . ASP A 1 91 ? -14.284 14.252 0.803 1.00 52.50 91 ASP A C 1
ATOM 706 O O . ASP A 1 91 ? -13.884 15.114 0.016 1.00 52.50 91 ASP A O 1
ATOM 710 N N . LEU A 1 92 ? -13.721 13.044 0.878 1.00 54.28 92 LEU A N 1
ATOM 711 C CA . LEU A 1 92 ? -12.648 12.580 -0.002 1.00 54.28 92 LEU A CA 1
ATOM 712 C C . LEU A 1 92 ? -13.154 12.241 -1.416 1.00 54.28 92 LEU A C 1
ATOM 714 O O . LEU A 1 92 ? -12.359 11.880 -2.286 1.00 54.28 92 LEU A O 1
ATOM 718 N N . THR A 1 93 ? -14.464 12.337 -1.675 1.00 52.41 93 THR A N 1
ATOM 719 C CA . THR A 1 93 ? -15.071 12.013 -2.972 1.00 52.41 93 THR A CA 1
ATOM 720 C C . THR A 1 93 ? -15.154 13.222 -3.903 1.00 52.41 93 THR A C 1
ATOM 722 O O . THR A 1 93 ? -14.938 13.040 -5.104 1.00 52.41 93 THR A O 1
ATOM 725 N N . HIS A 1 94 ? -15.357 14.441 -3.381 1.00 46.78 94 HIS A N 1
ATOM 726 C CA . HIS A 1 94 ? -15.620 15.634 -4.209 1.00 46.78 94 HIS A CA 1
ATOM 727 C C . HIS A 1 94 ? -14.676 16.837 -4.035 1.00 46.78 94 HIS A C 1
ATOM 729 O O . HIS A 1 94 ? -14.862 17.846 -4.717 1.00 46.78 94 HIS A O 1
ATOM 735 N N . GLY A 1 95 ? -13.619 16.758 -3.224 1.00 39.53 95 GLY A N 1
ATOM 736 C CA . GLY A 1 95 ? -12.750 17.911 -2.967 1.00 39.53 95 GLY A CA 1
ATOM 737 C C . GLY A 1 95 ? -11.257 17.644 -3.122 1.00 39.53 95 GLY A C 1
ATOM 738 O O . GLY A 1 95 ? -10.686 16.841 -2.398 1.00 39.53 95 GLY A O 1
ATOM 739 N N . THR A 1 96 ? -10.613 18.464 -3.954 1.00 46.59 96 THR A N 1
ATOM 740 C CA . THR A 1 96 ? -9.164 18.744 -4.015 1.00 46.59 96 THR A CA 1
ATOM 741 C C . THR A 1 96 ? -8.326 17.867 -4.954 1.00 46.59 96 THR A C 1
ATOM 743 O O . THR A 1 96 ? -8.358 16.642 -4.952 1.00 46.59 96 THR A O 1
ATOM 746 N N . VAL A 1 97 ? -7.545 18.572 -5.776 1.00 49.50 97 VAL A N 1
ATOM 747 C CA . VAL A 1 97 ? -6.671 18.159 -6.893 1.00 49.50 97 VAL A CA 1
ATOM 748 C C . VAL A 1 97 ? -5.439 17.364 -6.420 1.00 49.50 97 VAL A C 1
ATOM 750 O O . VAL A 1 97 ? -4.400 17.357 -7.070 1.00 49.50 97 VAL A O 1
ATOM 753 N N . ALA A 1 98 ? -5.533 16.678 -5.285 1.00 59.41 98 ALA A N 1
ATOM 754 C CA . ALA A 1 98 ? -4.405 16.006 -4.673 1.00 59.41 98 ALA A CA 1
ATOM 755 C C . ALA A 1 98 ? -4.703 14.535 -4.403 1.00 59.41 98 ALA A C 1
ATOM 757 O O . ALA A 1 98 ? -5.822 14.153 -4.057 1.00 59.41 98 ALA A O 1
ATOM 758 N N . SER A 1 99 ? -3.672 13.719 -4.573 1.00 67.00 99 SER A N 1
ATOM 759 C CA . SER A 1 99 ? -3.676 12.368 -4.039 1.00 67.00 99 SER A CA 1
ATOM 760 C C . SER A 1 99 ? -3.570 12.429 -2.519 1.00 67.00 99 SER A C 1
ATOM 762 O O . SER A 1 99 ? -3.082 13.416 -1.965 1.00 67.00 99 SER A O 1
ATOM 764 N N . SER A 1 100 ? -4.025 11.390 -1.834 1.00 77.81 100 SER A N 1
ATOM 765 C CA . SER A 1 100 ? -4.041 11.369 -0.371 1.00 77.81 100 SER A CA 1
ATOM 766 C C . SER A 1 100 ? -3.560 10.033 0.150 1.00 77.81 100 SER A C 1
ATOM 768 O O . SER A 1 100 ? -3.847 9.010 -0.470 1.00 77.81 100 SER A O 1
ATOM 770 N N . SER A 1 101 ? -2.868 10.043 1.285 1.00 77.44 101 SER A N 1
ATOM 771 C CA . SER A 1 101 ? -2.821 8.869 2.150 1.00 77.44 101 SER A CA 1
ATOM 772 C C . SER A 1 101 ? -4.051 8.880 3.051 1.00 77.44 101 SER A C 1
ATOM 774 O O . SER A 1 101 ? -4.539 9.945 3.437 1.00 77.44 101 SER A O 1
ATOM 776 N N . LEU A 1 102 ? -4.587 7.696 3.310 1.00 81.38 102 LEU A N 1
ATOM 777 C CA . LEU A 1 102 ? -5.739 7.467 4.161 1.00 81.38 102 LEU A CA 1
ATOM 778 C C . LEU A 1 102 ? -5.358 6.447 5.214 1.00 81.38 102 LEU A C 1
ATOM 780 O O . LEU A 1 102 ? -4.740 5.432 4.893 1.00 81.38 102 LEU A O 1
ATOM 784 N N . GLU A 1 103 ? -5.802 6.699 6.430 1.00 80.75 103 GLU A N 1
ATOM 785 C CA . GLU A 1 103 ? -5.677 5.777 7.537 1.00 80.75 103 GLU A CA 1
ATOM 786 C C . GLU A 1 103 ? -6.985 5.778 8.322 1.00 80.75 103 GLU A C 1
ATOM 788 O O . GLU A 1 103 ? -7.605 6.822 8.528 1.00 80.75 103 GLU A O 1
ATOM 793 N N . ALA A 1 104 ? -7.455 4.597 8.703 1.00 79.69 104 ALA A N 1
ATOM 794 C CA . ALA A 1 104 ? -8.653 4.472 9.502 1.00 79.69 104 ALA A CA 1
ATOM 795 C C . ALA A 1 104 ? -8.499 3.405 10.582 1.00 79.69 104 ALA A C 1
ATOM 797 O O . ALA A 1 104 ? -8.170 2.255 10.282 1.00 79.69 104 ALA A O 1
ATOM 798 N N . GLU A 1 105 ? -8.800 3.792 11.820 1.00 81.06 105 GLU A N 1
ATOM 799 C CA . GLU A 1 105 ? -8.984 2.865 12.934 1.00 81.06 105 GLU A CA 1
ATOM 800 C C . GLU A 1 105 ? -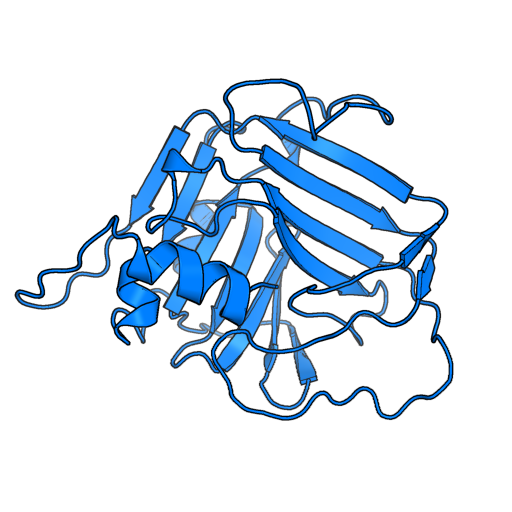10.418 2.348 12.897 1.00 81.06 105 GLU A C 1
ATOM 802 O O . GLU A 1 105 ? -11.380 3.126 12.923 1.00 81.06 105 GLU A O 1
ATOM 807 N N . LEU A 1 106 ? -10.559 1.028 12.833 1.00 82.38 106 LEU A N 1
ATOM 808 C CA . LEU A 1 106 ? -11.841 0.349 12.740 1.00 82.38 106 LEU A CA 1
ATOM 809 C C . LEU A 1 106 ? -12.063 -0.440 14.024 1.00 82.38 106 LEU A C 1
ATOM 811 O O . LEU A 1 106 ? -11.272 -1.318 14.354 1.00 82.38 106 LEU A O 1
ATOM 815 N N . SER A 1 107 ? -13.167 -0.173 14.725 1.00 79.62 107 SER A N 1
ATOM 816 C CA . SER A 1 107 ? -13.554 -1.017 15.868 1.00 79.62 107 SER A CA 1
ATOM 817 C C . SER A 1 107 ? -14.164 -2.338 15.399 1.00 79.62 107 SER A C 1
ATOM 819 O O . SER A 1 107 ? -14.132 -3.340 16.114 1.00 79.62 107 SER A O 1
ATOM 821 N N . SER A 1 108 ? -14.750 -2.347 14.195 1.00 74.94 108 SER A N 1
ATOM 822 C CA . SER A 1 108 ? -15.262 -3.566 13.587 1.00 74.94 108 SER A CA 1
ATOM 823 C C . SER A 1 108 ? -15.342 -3.518 12.061 1.00 74.94 108 SER A C 1
ATOM 825 O O . SER A 1 108 ? -15.729 -2.511 11.462 1.00 74.94 108 SER A O 1
ATOM 827 N N . VAL A 1 109 ? -15.018 -4.654 11.443 1.00 70.62 109 VAL A N 1
ATOM 828 C CA . VAL A 1 109 ? -15.079 -4.893 9.995 1.00 70.62 109 VAL A CA 1
ATOM 829 C C . VAL A 1 109 ? -15.754 -6.224 9.715 1.00 70.62 109 VAL A C 1
ATOM 831 O O . VAL A 1 109 ? -15.392 -7.224 10.330 1.00 70.62 109 VAL A O 1
ATOM 834 N N . SER A 1 110 ? -16.670 -6.271 8.745 1.00 65.81 110 SER A N 1
ATOM 835 C CA . SER A 1 110 ? -17.239 -7.532 8.262 1.00 65.81 110 SER A CA 1
ATOM 836 C C . SER A 1 110 ? -16.648 -7.963 6.917 1.00 65.81 110 SER A C 1
ATOM 838 O O . SER A 1 110 ? -16.781 -7.253 5.922 1.00 65.81 110 SER A O 1
ATOM 840 N N . SER A 1 111 ? -16.054 -9.163 6.897 1.00 58.56 111 SER A N 1
ATOM 841 C CA . SER A 1 111 ? -15.652 -9.954 5.716 1.00 58.56 111 SER A CA 1
ATOM 842 C C . SER A 1 111 ? -15.120 -9.170 4.506 1.00 58.56 111 SER A C 1
ATOM 844 O O . SER A 1 111 ? -15.797 -9.093 3.473 1.00 58.56 111 SER A O 1
ATOM 846 N N . PRO A 1 112 ? -13.877 -8.673 4.566 1.00 58.03 112 PRO A N 1
ATOM 847 C CA . PRO A 1 112 ? -13.236 -8.116 3.389 1.00 58.03 112 PRO A CA 1
ATOM 848 C C . PRO A 1 112 ? -12.981 -9.215 2.355 1.00 58.03 112 PRO A C 1
ATOM 850 O O . PRO A 1 112 ? -12.676 -10.362 2.696 1.00 58.03 112 PRO A O 1
ATOM 853 N N . ARG A 1 113 ? -13.127 -8.886 1.069 1.00 60.38 113 ARG A N 1
ATOM 854 C CA . ARG A 1 113 ? -12.675 -9.781 -0.002 1.00 60.38 113 ARG A CA 1
ATOM 855 C C . ARG A 1 113 ? -11.181 -9.566 -0.220 1.00 60.38 113 ARG A C 1
ATOM 857 O O . ARG A 1 113 ? -10.789 -8.580 -0.842 1.00 60.38 113 ARG A O 1
ATOM 864 N N . TRP A 1 114 ? -10.396 -10.507 0.292 1.00 59.62 114 TRP A N 1
ATOM 865 C CA . TRP A 1 114 ? -8.952 -10.596 0.095 1.00 59.62 114 TRP A CA 1
ATOM 866 C C . TRP A 1 114 ? -8.634 -11.255 -1.243 1.00 59.62 114 TRP A C 1
ATOM 868 O O . TRP A 1 114 ? -9.252 -12.258 -1.618 1.00 59.62 114 TRP A O 1
ATOM 878 N N . GLY A 1 115 ? -7.646 -10.726 -1.948 1.00 49.53 115 GLY A N 1
ATOM 879 C CA . GLY A 1 115 ? -7.105 -11.358 -3.138 1.00 49.53 115 GLY A CA 1
ATOM 880 C C . GLY A 1 115 ? -5.931 -10.558 -3.660 1.00 49.53 115 GLY A C 1
ATOM 881 O O . GLY A 1 115 ? -6.008 -9.335 -3.712 1.00 49.53 115 GLY A O 1
ATOM 882 N N . ASN A 1 116 ? -4.866 -11.255 -4.045 1.00 50.97 116 ASN A N 1
ATOM 883 C CA . ASN A 1 116 ? -3.786 -10.629 -4.788 1.00 50.97 116 ASN A CA 1
ATOM 884 C C . ASN A 1 116 ? -4.323 -10.243 -6.180 1.00 50.97 116 ASN A C 1
ATOM 886 O O . ASN A 1 116 ? -4.741 -11.147 -6.919 1.00 50.97 116 ASN A O 1
ATOM 890 N N . PRO A 1 117 ? -4.303 -8.947 -6.548 1.00 50.75 117 PRO A N 1
ATOM 891 C CA . PRO A 1 117 ? -4.880 -8.429 -7.790 1.00 50.75 117 PRO A CA 1
ATOM 892 C C . PRO A 1 117 ? -4.236 -9.028 -9.057 1.00 50.75 117 PRO A C 1
ATOM 894 O O . PRO A 1 117 ? -4.831 -9.013 -10.137 1.00 50.75 117 PRO A O 1
ATOM 897 N N . TYR A 1 118 ? -3.040 -9.611 -8.929 1.00 46.59 118 TYR A N 1
ATOM 898 C CA . TYR A 1 118 ? -2.254 -10.201 -10.013 1.00 46.59 118 TYR A CA 1
ATOM 899 C C . TYR A 1 118 ? -2.166 -11.733 -9.971 1.00 46.59 118 TYR A C 1
ATOM 901 O O . TYR A 1 118 ? -1.591 -12.338 -10.878 1.00 46.59 118 TYR A O 1
ATOM 909 N N . SER A 1 119 ? -2.768 -12.390 -8.976 1.00 42.00 119 SER A N 1
ATOM 910 C CA . SER A 1 119 ? -2.810 -13.851 -8.900 1.00 42.00 119 SER A CA 1
ATOM 911 C C . SER A 1 119 ? -4.225 -14.368 -9.171 1.00 42.00 119 SER A C 1
ATOM 913 O O . SER A 1 119 ? -5.198 -13.936 -8.562 1.00 42.00 119 SER A O 1
ATOM 915 N N . SER A 1 120 ? -4.358 -15.356 -10.056 1.00 32.09 120 SER A N 1
ATOM 916 C CA . SER A 1 120 ? -5.627 -16.058 -10.315 1.00 32.09 120 SER A CA 1
ATOM 917 C C . SER A 1 120 ? -6.060 -16.987 -9.163 1.00 32.09 120 SER A C 1
ATOM 919 O O . SER A 1 120 ? -6.921 -17.855 -9.345 1.00 32.09 120 SER A O 1
ATOM 921 N N . TYR A 1 121 ? -5.488 -16.830 -7.964 1.00 32.53 121 TYR A N 1
ATOM 922 C CA . TYR A 1 121 ? -5.719 -17.733 -6.848 1.00 32.53 121 TYR A CA 1
ATOM 923 C C .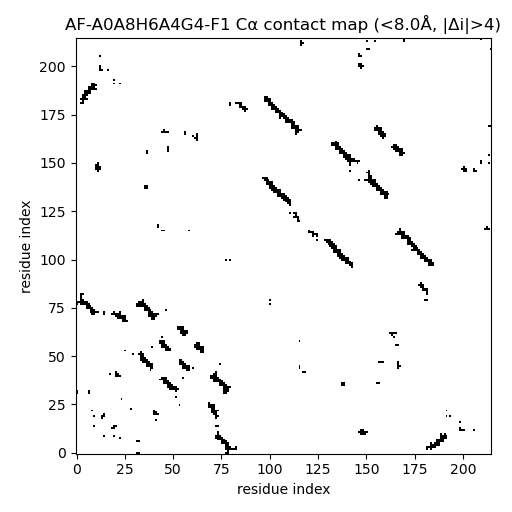 TYR A 1 121 ? -6.913 -17.318 -5.983 1.00 32.53 121 TYR A C 1
ATOM 925 O O . TYR A 1 121 ? -7.008 -16.233 -5.419 1.00 32.53 121 TYR A O 1
ATOM 933 N N . ARG A 1 122 ? -7.846 -18.272 -5.942 1.00 34.00 122 ARG A N 1
ATOM 934 C CA . ARG A 1 122 ? -9.006 -18.455 -5.066 1.00 34.00 122 ARG A CA 1
ATOM 935 C C . ARG A 1 122 ? -9.064 -17.548 -3.831 1.00 34.00 122 ARG A C 1
ATOM 937 O O . ARG A 1 122 ? -8.347 -17.753 -2.860 1.00 34.00 122 ARG A O 1
ATOM 944 N N . ASN A 1 123 ? -10.102 -16.710 -3.829 1.00 39.25 123 ASN A N 1
ATOM 945 C CA . ASN A 1 123 ? -10.837 -16.279 -2.639 1.00 39.25 123 ASN A CA 1
ATOM 946 C C . ASN A 1 123 ? -10.877 -17.407 -1.588 1.00 39.25 123 ASN A C 1
ATOM 948 O O . ASN A 1 123 ? -11.647 -18.361 -1.729 1.00 39.25 123 ASN A O 1
ATOM 952 N N . VAL A 1 124 ? -10.110 -17.286 -0.505 1.00 36.88 124 VAL A N 1
ATOM 953 C CA . VAL A 1 124 ? -10.386 -18.037 0.725 1.00 36.88 124 VAL A CA 1
ATOM 954 C C . VAL A 1 124 ? -11.374 -17.211 1.543 1.00 36.88 124 VAL A C 1
ATOM 956 O O . VAL A 1 124 ? -11.080 -16.712 2.618 1.00 36.88 124 VAL A O 1
ATOM 959 N N . SER A 1 125 ? -12.582 -17.044 1.013 1.00 42.78 125 SER A N 1
ATOM 960 C CA . SER A 1 125 ? -13.726 -16.541 1.776 1.00 42.78 125 SER A CA 1
ATOM 961 C C . SER A 1 125 ? -14.815 -17.606 1.831 1.00 42.78 125 SER A C 1
ATOM 963 O O . SER A 1 125 ? -15.990 -17.356 1.594 1.00 42.78 125 SER A O 1
ATOM 965 N N . ASN A 1 126 ? -14.430 -18.835 2.193 1.00 37.47 126 ASN A N 1
ATOM 966 C CA . ASN A 1 126 ? -15.396 -19.853 2.594 1.00 37.47 126 ASN A CA 1
ATOM 967 C C . ASN A 1 126 ? -15.750 -19.668 4.081 1.00 37.47 126 ASN A C 1
ATOM 969 O O . ASN A 1 126 ? -15.477 -20.523 4.919 1.00 37.47 126 ASN A O 1
ATOM 973 N N . ARG A 1 127 ? -16.318 -18.508 4.425 1.00 48.50 127 ARG A N 1
ATOM 974 C CA . ARG A 1 127 ? -17.024 -18.301 5.694 1.00 48.50 127 ARG A CA 1
ATOM 975 C C . ARG A 1 127 ? -18.310 -17.543 5.388 1.00 48.50 127 ARG A C 1
ATOM 977 O O . ARG A 1 127 ? -18.303 -16.331 5.221 1.00 48.50 127 ARG A O 1
ATOM 984 N N . ASN A 1 128 ? -19.425 -18.272 5.347 1.00 44.94 128 ASN A N 1
ATOM 985 C CA . ASN A 1 128 ? -20.793 -17.743 5.240 1.00 44.94 128 ASN A CA 1
ATOM 986 C C . ASN A 1 128 ? -21.229 -16.926 6.480 1.00 44.94 128 ASN A C 1
ATOM 988 O O . ASN A 1 128 ? -22.421 -16.798 6.747 1.00 44.94 128 ASN A O 1
ATOM 992 N N . GLN A 1 129 ? -20.285 -16.404 7.267 1.00 51.09 129 GLN A N 1
ATOM 993 C CA . GLN A 1 129 ? -20.547 -15.574 8.433 1.00 51.09 129 GLN A CA 1
ATOM 994 C C . GLN A 1 129 ? -19.528 -14.430 8.485 1.00 51.09 129 GLN A C 1
ATOM 996 O O . GLN A 1 129 ? -18.323 -14.699 8.406 1.00 51.09 129 GLN A O 1
ATOM 1001 N N . PRO A 1 130 ? -19.989 -13.174 8.622 1.00 57.78 130 PRO A N 1
ATOM 1002 C CA . PRO A 1 130 ? -19.103 -12.052 8.875 1.00 57.78 130 PRO A CA 1
ATOM 1003 C C . PRO A 1 130 ? -18.332 -12.313 10.167 1.00 57.78 130 PRO A C 1
ATOM 1005 O O . PRO A 1 130 ? -18.925 -12.514 11.224 1.00 57.78 130 PRO A O 1
ATOM 1008 N N . THR A 1 131 ? -17.005 -12.374 10.071 1.00 63.62 131 THR A N 1
ATOM 1009 C CA . THR A 1 131 ? -16.146 -12.358 11.259 1.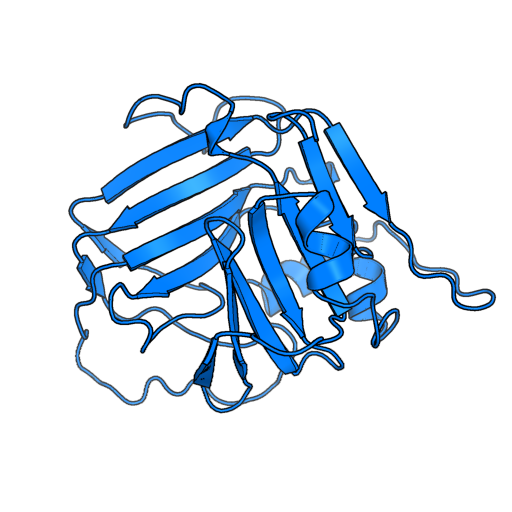00 63.62 131 THR A CA 1
ATOM 1010 C C . THR A 1 131 ? -15.762 -10.907 11.512 1.00 63.62 131 THR A C 1
ATOM 1012 O O . THR A 1 131 ? -15.341 -10.232 10.575 1.00 63.62 131 THR A O 1
ATOM 1015 N N . MET A 1 132 ? -15.986 -10.440 12.740 1.00 66.19 132 MET A N 1
ATOM 1016 C CA . MET A 1 132 ? -15.735 -9.060 13.148 1.00 66.19 132 MET A CA 1
ATOM 1017 C C . MET A 1 132 ? -14.315 -8.943 13.684 1.00 66.19 132 MET A C 1
ATOM 1019 O O . MET A 1 132 ? -13.958 -9.656 14.621 1.00 66.19 132 MET A O 1
ATOM 1023 N N . PHE A 1 133 ? -13.534 -8.039 13.105 1.00 75.62 133 PHE A N 1
ATOM 1024 C CA . PHE A 1 133 ? -12.187 -7.710 13.568 1.00 75.62 133 PHE A CA 1
ATOM 1025 C C . PHE A 1 133 ? -12.053 -6.196 13.720 1.00 75.62 133 PHE A C 1
ATOM 1027 O O . PHE A 1 133 ? -12.589 -5.459 12.888 1.00 75.62 133 PHE A O 1
ATOM 1034 N N . GLY A 1 134 ? -11.351 -5.756 14.763 1.00 85.00 134 GLY A N 1
ATOM 1035 C CA . GLY A 1 134 ? -10.769 -4.418 14.811 1.00 85.00 134 GLY A CA 1
ATOM 1036 C C . GLY A 1 134 ? -9.463 -4.383 14.017 1.00 85.00 134 GLY A C 1
ATOM 1037 O O . GLY A 1 134 ? -8.872 -5.439 13.743 1.00 85.00 134 GLY A O 1
ATOM 1038 N N . GLY A 1 135 ? -9.044 -3.201 13.580 1.00 88.94 135 GLY A N 1
ATOM 1039 C CA . GLY A 1 135 ? -7.786 -3.063 12.857 1.00 88.94 135 GLY A CA 1
ATOM 1040 C C . GLY A 1 135 ? -7.563 -1.714 12.201 1.00 88.94 135 GLY A C 1
ATOM 1041 O O . GLY A 1 135 ? -8.360 -0.781 12.320 1.00 88.94 135 GLY A O 1
ATOM 1042 N N . LEU A 1 136 ? -6.474 -1.667 11.443 1.00 89.06 136 LEU A N 1
ATOM 1043 C CA . LEU A 1 136 ? -6.043 -0.526 10.660 1.00 89.06 136 LEU A CA 1
ATOM 1044 C C . LEU A 1 136 ? -6.343 -0.752 9.180 1.00 89.06 136 LEU A C 1
ATOM 1046 O O . LEU A 1 136 ? -5.924 -1.748 8.587 1.00 89.06 136 LEU A O 1
ATOM 1050 N N . LEU A 1 137 ? -7.025 0.204 8.562 1.00 88.12 137 LEU A N 1
ATOM 1051 C CA . LEU A 1 137 ? -7.141 0.319 7.112 1.00 88.12 137 LEU A CA 1
ATOM 1052 C C . LEU A 1 137 ? -6.226 1.447 6.649 1.00 88.12 137 LEU A C 1
ATOM 1054 O O . LEU A 1 137 ? -6.418 2.589 7.050 1.00 88.12 137 LEU A O 1
ATOM 1058 N N . PHE A 1 138 ? -5.264 1.144 5.786 1.00 89.25 138 PHE A N 1
ATOM 1059 C CA . PHE A 1 138 ? -4.313 2.125 5.278 1.00 89.25 138 PHE A CA 1
ATOM 1060 C C . PHE A 1 138 ? -4.234 2.079 3.755 1.00 89.25 138 PHE A C 1
ATOM 1062 O O . PHE A 1 138 ? -4.280 1.010 3.145 1.00 89.25 138 PHE A O 1
ATOM 1069 N N . GLY A 1 139 ? -4.056 3.232 3.117 1.00 89.38 139 GLY A N 1
ATOM 1070 C CA . GLY A 1 139 ? -3.644 3.253 1.725 1.00 89.38 139 GLY A CA 1
ATOM 1071 C C . GLY A 1 139 ? -3.696 4.614 1.064 1.00 89.38 139 GLY A C 1
ATOM 1072 O O . GLY A 1 139 ? -3.537 5.646 1.709 1.00 89.38 139 GLY A O 1
ATOM 1073 N N . PHE A 1 140 ? -3.886 4.613 -0.252 1.00 87.81 140 PHE A N 1
ATOM 1074 C CA . PHE A 1 140 ? -3.789 5.811 -1.074 1.00 87.81 140 PHE A CA 1
ATOM 1075 C C . PHE A 1 140 ? -5.039 6.015 -1.921 1.00 87.81 140 PHE A C 1
ATOM 1077 O O . PHE A 1 140 ? -5.561 5.081 -2.531 1.00 87.81 140 PHE A O 1
ATOM 1084 N N . ARG A 1 141 ? -5.482 7.269 -2.022 1.00 86.50 141 ARG A N 1
ATOM 1085 C CA . ARG A 1 141 ? -6.380 7.718 -3.084 1.00 86.50 141 ARG A CA 1
ATOM 1086 C C . ARG A 1 141 ? -5.559 8.447 -4.133 1.00 86.50 141 ARG A C 1
ATOM 1088 O O . ARG A 1 141 ? -5.118 9.568 -3.881 1.00 86.50 141 ARG A O 1
ATOM 1095 N N . SER A 1 142 ? -5.402 7.860 -5.315 1.00 85.00 142 SER A N 1
ATOM 1096 C CA . SER A 1 142 ? -4.653 8.489 -6.408 1.00 85.00 142 SER A CA 1
ATOM 1097 C C . SER A 1 142 ? -5.579 9.006 -7.506 1.00 85.00 142 SER A C 1
ATOM 1099 O O . SER A 1 142 ? -6.559 8.366 -7.894 1.00 85.00 142 SER A O 1
ATOM 1101 N N . LEU A 1 143 ? -5.275 10.190 -8.038 1.00 81.69 143 LEU A N 1
ATOM 1102 C CA . LEU A 1 143 ? -6.078 10.811 -9.093 1.00 81.69 143 LEU A CA 1
ATOM 1103 C C . LEU A 1 143 ? -5.887 10.128 -10.450 1.00 81.69 143 LEU A C 1
ATOM 1105 O O . LEU A 1 143 ? -4.847 9.542 -10.738 1.00 81.69 143 LEU A O 1
ATOM 1109 N N . GLY A 1 144 ? -6.872 10.269 -11.340 1.00 78.19 144 GLY A N 1
ATOM 1110 C CA . GLY A 1 144 ? -6.886 9.572 -12.632 1.00 78.19 144 GLY A CA 1
ATOM 1111 C C . GLY A 1 144 ? -5.690 9.848 -13.556 1.00 78.19 144 GLY A C 1
ATOM 1112 O O . GLY A 1 144 ? -5.421 9.026 -14.430 1.00 78.19 144 GLY A O 1
ATOM 1113 N N . PHE A 1 145 ? -4.975 10.967 -13.380 1.00 76.12 145 PHE A N 1
ATOM 1114 C CA . PHE A 1 145 ? -3.758 11.274 -14.145 1.00 76.12 145 PHE A CA 1
ATOM 1115 C C . PHE A 1 145 ? -2.542 10.450 -13.695 1.00 76.12 145 PHE A C 1
ATOM 1117 O O . PHE A 1 145 ? -1.629 10.249 -14.484 1.00 76.12 145 PHE A O 1
ATOM 1124 N N . SER A 1 146 ? -2.530 9.973 -12.446 1.00 76.44 146 SER A N 1
ATOM 1125 C CA . SER A 1 146 ? -1.430 9.179 -11.874 1.00 76.44 146 SER A CA 1
ATOM 1126 C C . SER A 1 146 ? -1.476 7.703 -12.283 1.00 76.44 146 SER A C 1
ATOM 1128 O O . SER A 1 146 ? -0.623 6.912 -11.882 1.00 76.44 146 SER A O 1
ATOM 1130 N N . ASN A 1 147 ? -2.470 7.324 -13.091 1.00 74.00 147 ASN A N 1
ATOM 1131 C CA . ASN A 1 147 ? -2.626 5.962 -13.575 1.00 74.00 147 ASN A CA 1
ATOM 1132 C C . ASN A 1 147 ? -1.371 5.521 -14.341 1.00 74.00 147 ASN A C 1
ATOM 1134 O O . ASN A 1 147 ? -0.936 6.226 -15.247 1.00 74.00 147 ASN A O 1
ATOM 1138 N N . GLY A 1 148 ? -0.832 4.359 -13.972 1.00 73.56 148 GLY A N 1
ATOM 1139 C CA . GLY A 1 148 ? 0.414 3.799 -14.508 1.00 73.56 148 GLY A CA 1
ATOM 1140 C C . GLY A 1 148 ? 1.642 4.075 -13.640 1.00 73.56 148 GLY A C 1
ATOM 1141 O O . GLY A 1 148 ? 2.514 3.215 -13.556 1.00 73.56 148 GLY A O 1
ATOM 1142 N N . PHE A 1 149 ? 1.665 5.192 -12.904 1.00 76.81 149 PHE A N 1
ATOM 1143 C CA . PHE A 1 149 ? 2.572 5.365 -11.762 1.00 76.81 149 PHE A CA 1
ATOM 1144 C C . PHE A 1 149 ? 2.041 4.618 -10.538 1.00 76.81 149 PHE A C 1
ATOM 1146 O O . PHE A 1 149 ? 2.774 3.862 -9.911 1.00 76.81 149 PHE A O 1
ATOM 1153 N N . SER A 1 150 ? 0.749 4.795 -10.257 1.00 80.31 150 SER A N 1
ATOM 1154 C CA . SER A 1 150 ? 0.023 4.185 -9.142 1.00 80.31 150 SER A CA 1
ATOM 1155 C C . SER A 1 150 ? -1.368 3.709 -9.594 1.00 80.31 150 SER A C 1
ATOM 1157 O O . SER A 1 150 ? -1.741 3.827 -10.770 1.00 80.31 150 SER A O 1
ATOM 1159 N N . VAL A 1 151 ? -2.137 3.155 -8.658 1.00 80.38 151 VAL A N 1
ATOM 1160 C CA . VAL A 1 151 ? -3.528 2.727 -8.840 1.00 80.38 151 VAL A CA 1
ATOM 1161 C C . VAL A 1 151 ? -4.436 3.950 -8.727 1.00 80.38 151 VAL A C 1
ATOM 1163 O O . VAL A 1 151 ? -4.487 4.606 -7.688 1.00 80.38 151 VAL A O 1
ATOM 1166 N N . ALA A 1 152 ? -5.144 4.285 -9.808 1.00 82.69 152 ALA A N 1
ATOM 1167 C CA . ALA A 1 152 ? -6.120 5.371 -9.793 1.00 82.69 152 ALA A CA 1
ATOM 1168 C C . ALA A 1 152 ? -7.382 4.963 -9.020 1.00 82.69 152 ALA A C 1
ATOM 1170 O O . ALA A 1 152 ? -7.945 3.902 -9.275 1.00 82.69 152 ALA A O 1
ATOM 1171 N N . GLY A 1 153 ? -7.880 5.848 -8.158 1.00 83.50 153 GLY A N 1
ATOM 1172 C CA . GLY A 1 153 ? -8.923 5.518 -7.190 1.00 83.50 153 GLY A CA 1
ATOM 1173 C C . GLY A 1 153 ? -8.316 5.144 -5.843 1.00 83.50 153 GLY A C 1
ATOM 1174 O O . GLY A 1 153 ? -7.265 5.670 -5.484 1.00 83.50 153 GLY A O 1
ATOM 1175 N N . PHE A 1 154 ? -9.007 4.292 -5.093 1.00 84.69 154 PHE A N 1
ATOM 1176 C CA . PHE A 1 154 ? -8.546 3.811 -3.796 1.00 84.69 154 PHE A CA 1
ATOM 1177 C C . PHE A 1 154 ? -7.718 2.541 -3.967 1.00 84.69 154 PHE A C 1
ATOM 1179 O O . PHE A 1 154 ? -8.162 1.607 -4.624 1.00 84.69 154 PHE A O 1
ATOM 1186 N N . HIS A 1 155 ? -6.546 2.518 -3.347 1.00 87.25 155 HIS A N 1
ATOM 1187 C CA . HIS A 1 155 ? -5.728 1.332 -3.148 1.00 87.25 155 HIS A CA 1
ATOM 1188 C C . HIS A 1 155 ? -5.523 1.199 -1.646 1.00 87.25 155 HIS A C 1
ATOM 1190 O O . HIS A 1 155 ? -4.855 2.041 -1.049 1.00 87.25 155 HIS A O 1
ATOM 1196 N N . LEU A 1 156 ? -6.173 0.210 -1.036 1.00 86.25 156 LEU A N 1
ATOM 1197 C CA . LEU A 1 156 ? -6.286 0.085 0.414 1.00 86.25 156 LEU A CA 1
ATOM 1198 C C . LEU A 1 156 ? -5.871 -1.312 0.849 1.00 86.25 156 LEU A C 1
ATOM 1200 O O . LEU A 1 156 ? -6.307 -2.300 0.262 1.00 86.25 156 LEU A O 1
ATOM 1204 N N . HIS A 1 157 ? -5.060 -1.386 1.894 1.00 88.44 157 HIS A N 1
ATOM 1205 C CA . HIS A 1 157 ? -4.712 -2.612 2.593 1.00 88.44 157 HIS A CA 1
ATOM 1206 C C . HIS A 1 157 ? -5.268 -2.552 4.024 1.00 88.44 157 HIS A C 1
ATOM 1208 O O . HIS A 1 157 ? -5.431 -1.472 4.592 1.00 88.44 157 HIS A O 1
ATOM 1214 N N . PHE A 1 158 ? -5.568 -3.707 4.612 1.00 86.94 158 PHE A N 1
ATOM 1215 C CA . PHE A 1 158 ? -6.038 -3.825 5.995 1.00 86.94 158 PHE A CA 1
ATOM 1216 C C . PHE A 1 158 ? -5.124 -4.737 6.808 1.00 86.94 158 PHE A C 1
ATOM 1218 O O . PHE A 1 158 ? -4.618 -5.726 6.279 1.00 86.94 158 PHE A O 1
ATOM 1225 N N . LEU A 1 159 ? -4.965 -4.430 8.092 1.00 86.56 159 LEU A N 1
ATOM 1226 C CA . LEU A 1 159 ? -4.281 -5.247 9.088 1.00 86.56 159 LEU A CA 1
ATOM 1227 C C . LEU A 1 159 ? -5.141 -5.302 10.357 1.00 86.56 159 LEU A C 1
ATOM 1229 O O . LEU A 1 159 ? -5.475 -4.259 10.913 1.00 86.56 159 LEU A O 1
ATOM 1233 N N . SER A 1 160 ? -5.507 -6.499 10.816 1.00 86.12 160 SER A N 1
ATOM 1234 C CA . SER A 1 160 ? -6.244 -6.670 12.072 1.00 86.12 160 SER A CA 1
ATOM 1235 C C . SER A 1 160 ? -5.366 -6.387 13.292 1.00 86.12 160 SER A C 1
ATOM 1237 O O . SER A 1 160 ? -4.159 -6.628 13.258 1.00 86.12 160 SER A O 1
ATOM 1239 N N . ASP A 1 161 ? -5.980 -5.949 14.395 1.00 86.38 161 ASP A N 1
ATOM 1240 C CA . ASP A 1 161 ? -5.273 -5.627 15.650 1.00 86.38 161 ASP A CA 1
ATOM 1241 C C . ASP A 1 161 ? -4.441 -6.802 16.185 1.00 86.38 161 ASP A C 1
ATOM 1243 O O . ASP A 1 161 ? -3.360 -6.631 16.746 1.00 86.38 161 ASP A O 1
ATOM 1247 N N . ASP A 1 162 ? -4.949 -8.022 16.004 1.00 83.94 162 ASP A N 1
ATOM 1248 C CA . ASP A 1 162 ? -4.298 -9.258 16.436 1.00 83.94 162 ASP A CA 1
ATOM 1249 C C . ASP A 1 162 ? -3.256 -9.782 15.441 1.00 83.94 162 ASP A C 1
ATOM 1251 O O . ASP A 1 162 ? -2.660 -10.831 15.687 1.00 83.94 162 ASP A O 1
ATOM 1255 N N . CYS A 1 163 ? -3.042 -9.073 14.327 1.00 81.19 163 CYS A N 1
ATOM 1256 C CA . CYS A 1 163 ? -2.108 -9.451 13.277 1.00 81.19 163 CYS A CA 1
ATOM 1257 C C . CYS A 1 163 ? -2.372 -10.876 12.734 1.00 81.19 163 CYS A C 1
ATOM 1259 O O . CYS A 1 163 ? -1.444 -11.615 12.420 1.00 81.19 163 CYS A O 1
ATOM 1261 N N . ASN A 1 164 ? -3.637 -11.291 12.614 1.00 77.19 164 ASN A N 1
ATOM 1262 C CA . ASN A 1 164 ? -4.006 -12.598 12.046 1.00 77.19 164 ASN A CA 1
ATOM 1263 C C . ASN A 1 164 ? -4.814 -12.503 10.746 1.00 77.19 164 ASN A C 1
ATOM 1265 O O . ASN A 1 164 ? -5.030 -13.519 10.081 1.00 77.19 164 ASN A O 1
ATOM 1269 N N . ALA A 1 165 ? -5.277 -11.311 10.376 1.00 78.50 165 ALA A N 1
ATOM 1270 C CA . ALA A 1 165 ? -6.045 -11.068 9.165 1.00 78.50 165 ALA A CA 1
ATOM 1271 C C . ALA A 1 165 ? -5.603 -9.766 8.491 1.00 78.50 165 ALA A C 1
ATOM 1273 O O . ALA A 1 165 ? -5.234 -8.797 9.152 1.00 78.50 165 ALA A O 1
ATOM 1274 N N . GLY A 1 166 ? -5.654 -9.737 7.162 1.00 79.38 166 GLY A N 1
ATOM 1275 C CA . GLY A 1 166 ? -5.274 -8.561 6.397 1.00 79.38 166 GLY A CA 1
ATOM 1276 C C . GLY A 1 166 ? -5.030 -8.829 4.923 1.00 79.38 166 GLY A C 1
ATOM 1277 O O . GLY A 1 166 ? -5.355 -9.901 4.411 1.00 79.38 166 GLY A O 1
ATOM 1278 N N . GLY A 1 167 ? -4.470 -7.823 4.257 1.00 80.25 167 GLY A N 1
ATOM 1279 C CA . GLY A 1 167 ? -4.148 -7.831 2.833 1.00 80.25 167 GLY A CA 1
ATOM 1280 C C . GLY A 1 167 ? -4.885 -6.750 2.043 1.00 80.25 167 GLY A C 1
ATOM 1281 O O . GLY A 1 167 ? -5.429 -5.801 2.610 1.00 80.25 167 GLY A O 1
ATOM 1282 N N . HIS A 1 168 ? -4.885 -6.902 0.720 1.00 83.06 168 HIS A N 1
ATOM 1283 C CA . HIS A 1 168 ? -5.492 -5.9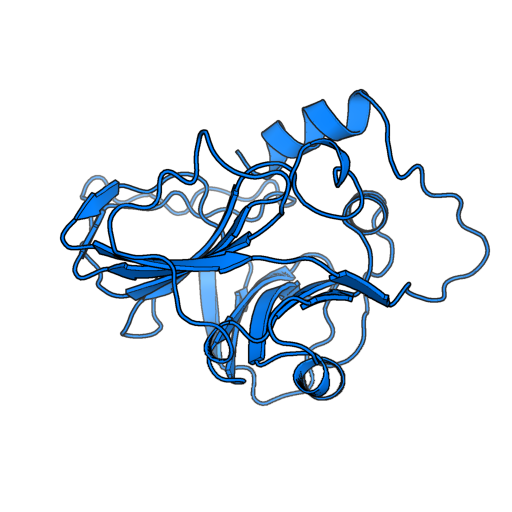70 -0.224 1.00 83.06 168 HIS A CA 1
ATOM 1284 C C . HIS A 1 168 ? -7.026 -5.978 -0.129 1.00 83.06 168 HIS A C 1
ATOM 1286 O O . HIS A 1 168 ? -7.664 -7.037 -0.125 1.00 83.06 168 HIS A O 1
ATOM 1292 N N . VAL A 1 169 ? -7.631 -4.792 -0.057 1.00 81.31 169 VAL A N 1
ATOM 1293 C CA . VAL A 1 169 ? -9.063 -4.603 0.194 1.00 81.31 169 VAL A CA 1
ATOM 1294 C C . VAL A 1 169 ? -9.797 -4.262 -1.097 1.00 81.31 169 VAL A C 1
ATOM 1296 O O . VAL A 1 169 ? -9.728 -3.140 -1.586 1.00 81.31 169 VAL A O 1
ATOM 1299 N N . THR A 1 170 ? -10.605 -5.202 -1.588 1.00 77.44 170 THR A N 1
ATOM 1300 C CA . THR A 1 170 ? -11.489 -4.972 -2.753 1.00 77.44 170 THR A CA 1
ATOM 1301 C C . THR A 1 170 ? -12.915 -4.577 -2.361 1.00 77.44 170 THR A C 1
ATOM 1303 O O . THR A 1 170 ? -13.660 -3.967 -3.128 1.00 77.44 170 THR A O 1
ATOM 1306 N N . ARG A 1 171 ? -13.332 -4.944 -1.146 1.00 74.69 171 ARG A N 1
ATOM 1307 C CA . ARG A 1 171 ? -14.621 -4.582 -0.553 1.00 74.69 171 ARG A CA 1
ATOM 1308 C C . ARG A 1 171 ? -14.492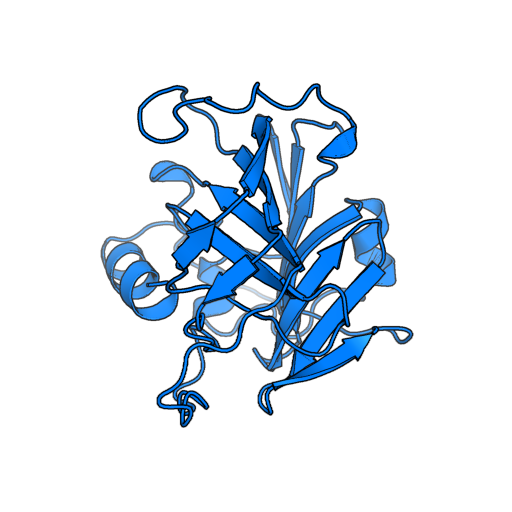 -4.616 0.959 1.00 74.69 171 ARG A C 1
ATOM 1310 O O . ARG A 1 171 ? -13.903 -5.555 1.486 1.00 74.69 171 ARG A O 1
ATOM 1317 N N . LEU A 1 172 ? -15.094 -3.640 1.630 1.00 76.19 172 LEU A N 1
ATOM 1318 C CA . LEU A 1 172 ? -15.195 -3.591 3.083 1.00 76.19 172 LEU A CA 1
ATOM 1319 C C . LEU A 1 172 ? -16.553 -3.025 3.502 1.00 76.19 172 LEU A C 1
ATOM 1321 O O . LEU A 1 172 ? -17.128 -2.185 2.811 1.00 76.19 172 LEU A O 1
ATOM 1325 N N . GLU A 1 173 ? -17.033 -3.484 4.648 1.00 78.38 173 GLU A N 1
ATOM 1326 C CA . GLU A 1 173 ? -18.127 -2.881 5.405 1.00 78.38 173 GLU A CA 1
ATOM 1327 C C . GLU A 1 173 ? -17.604 -2.711 6.836 1.00 78.38 173 GLU A C 1
ATOM 1329 O O . GLU A 1 173 ? -17.079 -3.666 7.417 1.00 78.38 173 GLU A O 1
ATOM 1334 N N . ALA A 1 174 ? -17.650 -1.482 7.354 1.00 79.88 174 ALA A N 1
ATOM 1335 C CA . ALA A 1 174 ? -17.035 -1.112 8.624 1.00 79.88 174 ALA A CA 1
ATOM 1336 C C . ALA A 1 174 ? -17.933 -0.167 9.427 1.00 79.88 174 ALA A C 1
ATOM 1338 O O . ALA A 1 174 ? -18.699 0.615 8.857 1.00 79.88 174 ALA A O 1
ATOM 1339 N N . TRP A 1 175 ? -17.800 -0.235 10.750 1.00 79.81 175 TRP A N 1
ATOM 1340 C CA . TRP A 1 175 ? -18.527 0.592 11.713 1.00 79.81 175 TRP A CA 1
ATOM 1341 C C . TRP A 1 175 ? -17.564 1.167 12.747 1.00 79.81 175 TRP A C 1
ATOM 1343 O O . TRP A 1 175 ? -16.489 0.606 12.969 1.00 79.81 175 TRP A O 1
ATOM 1353 N N . ASP A 1 176 ? -17.972 2.269 13.382 1.00 81.75 176 ASP A N 1
ATOM 1354 C CA . ASP A 1 176 ? -17.183 2.972 14.400 1.00 81.75 176 ASP A CA 1
ATOM 1355 C C . ASP A 1 176 ? -15.760 3.264 13.906 1.00 81.75 176 ASP A C 1
ATOM 1357 O O . ASP A 1 176 ? -14.761 2.773 14.438 1.00 81.75 176 ASP A O 1
ATOM 1361 N N . VAL A 1 177 ? -15.721 4.031 12.814 1.00 80.44 177 VAL A N 1
ATOM 1362 C CA . VAL A 1 177 ? -14.522 4.373 12.052 1.00 80.44 177 VAL A CA 1
ATOM 1363 C C . VAL A 1 177 ? -14.029 5.750 12.463 1.00 80.44 177 VAL A C 1
ATOM 1365 O O . VAL A 1 177 ? -14.790 6.716 12.392 1.00 80.44 177 VAL A O 1
ATOM 1368 N N . LYS A 1 178 ? -12.748 5.851 12.814 1.00 81.81 178 LYS A N 1
ATOM 1369 C CA . LYS A 1 178 ? -12.038 7.135 12.831 1.00 81.81 178 LYS A CA 1
ATOM 1370 C C . LYS A 1 178 ? -11.215 7.224 11.564 1.00 81.81 178 LYS A C 1
ATOM 1372 O O . LYS A 1 178 ? -10.391 6.345 11.331 1.00 81.81 178 LYS A O 1
ATOM 1377 N N . LEU A 1 179 ? -11.460 8.240 10.745 1.00 80.25 179 LEU A N 1
ATOM 1378 C CA . LEU A 1 179 ? -10.796 8.403 9.456 1.00 80.25 179 LEU A CA 1
ATOM 1379 C C . LEU A 1 179 ? -9.867 9.600 9.504 1.00 80.25 179 LEU A C 1
ATOM 1381 O O . LEU A 1 179 ? -10.243 10.694 9.914 1.00 80.25 179 LEU A O 1
ATOM 1385 N N . SER A 1 180 ? -8.674 9.394 8.981 1.00 78.50 180 SER A N 1
ATOM 1386 C CA . SER A 1 180 ? -7.634 10.386 8.927 1.00 78.50 180 SER A CA 1
ATOM 1387 C C . SER A 1 180 ? -7.034 10.379 7.511 1.00 78.50 180 SER A C 1
ATOM 1389 O O . SER A 1 180 ? -6.955 9.350 6.835 1.00 78.50 180 SER A O 1
ATOM 1391 N N . ALA A 1 181 ? -6.711 11.559 6.978 1.00 79.44 181 ALA A N 1
ATOM 1392 C CA . ALA A 1 181 ? -6.098 11.677 5.657 1.00 79.44 181 ALA A CA 1
ATOM 1393 C C . ALA A 1 181 ? -5.075 12.813 5.587 1.00 79.44 181 ALA A C 1
ATOM 1395 O O . ALA A 1 181 ? -5.293 13.883 6.166 1.00 79.44 181 ALA A O 1
ATOM 1396 N N . ALA A 1 182 ? -4.002 12.592 4.824 1.00 80.38 182 ALA A N 1
ATOM 1397 C CA . ALA A 1 182 ? -2.985 13.593 4.518 1.00 80.38 182 ALA A CA 1
ATOM 1398 C C . ALA A 1 182 ? -2.889 13.840 3.007 1.00 80.38 182 ALA A C 1
ATOM 1400 O O . ALA A 1 182 ? -3.071 12.944 2.180 1.00 80.38 182 ALA A O 1
ATOM 1401 N N . VAL A 1 183 ? -2.617 15.091 2.632 1.00 82.75 183 VAL A N 1
ATOM 1402 C CA . VAL A 1 183 ? -2.573 15.530 1.232 1.00 82.75 183 VAL A CA 1
ATOM 1403 C C . VAL A 1 183 ? -1.173 15.333 0.652 1.00 82.75 183 VAL A C 1
ATOM 1405 O O . VAL A 1 183 ? -0.218 15.976 1.083 1.00 82.75 183 VAL A O 1
ATOM 1408 N N . ILE A 1 184 ? -1.062 14.518 -0.395 1.00 82.31 184 ILE A N 1
ATOM 1409 C CA . ILE A 1 184 ? 0.180 14.279 -1.129 1.00 82.31 184 ILE A CA 1
ATOM 1410 C C . ILE A 1 184 ? 0.320 15.301 -2.260 1.00 82.31 184 ILE A C 1
ATOM 1412 O O . ILE A 1 184 ? -0.515 15.394 -3.161 1.00 82.31 184 ILE A O 1
ATOM 1416 N N . LYS A 1 185 ? 1.410 16.065 -2.214 1.00 83.12 185 LYS A N 1
ATOM 1417 C CA . LYS A 1 185 ? 1.767 17.122 -3.175 1.00 83.12 185 LYS A CA 1
ATOM 1418 C C . LYS A 1 185 ? 3.008 16.774 -3.997 1.00 83.12 185 LYS A C 1
ATOM 1420 O O . LYS A 1 185 ? 3.228 17.379 -5.041 1.00 83.12 185 LYS A O 1
ATOM 1425 N N . GLU A 1 186 ? 3.809 15.814 -3.540 1.00 84.75 186 GLU A N 1
ATOM 1426 C CA . GLU A 1 186 ? 5.053 15.396 -4.187 1.00 84.75 186 GLU A CA 1
ATOM 1427 C C . GLU A 1 186 ? 5.076 13.873 -4.382 1.00 84.75 186 GLU A C 1
ATOM 1429 O O . GLU A 1 186 ? 4.759 13.109 -3.469 1.00 84.75 186 GLU A O 1
ATOM 1434 N N . TYR A 1 187 ? 5.480 13.434 -5.573 1.00 84.56 187 TYR A N 1
ATOM 1435 C CA . TYR A 1 187 ? 5.754 12.035 -5.890 1.00 84.56 187 TYR A CA 1
ATOM 1436 C C . TYR A 1 187 ? 7.249 11.864 -6.140 1.00 84.56 187 TYR A C 1
ATOM 1438 O O . TYR A 1 187 ? 7.799 12.463 -7.064 1.00 84.56 187 TYR A O 1
ATOM 1446 N N . ARG A 1 188 ? 7.903 11.016 -5.348 1.00 88.75 188 ARG A N 1
ATOM 1447 C CA . ARG A 1 188 ? 9.248 10.514 -5.632 1.00 88.75 188 ARG A CA 1
ATOM 1448 C C . ARG A 1 188 ? 9.137 9.097 -6.146 1.00 88.75 188 ARG A C 1
ATOM 1450 O O . ARG A 1 188 ? 8.470 8.270 -5.532 1.00 88.75 188 ARG A O 1
ATOM 1457 N N . VAL A 1 189 ? 9.812 8.819 -7.250 1.00 87.75 189 VAL A N 1
ATOM 1458 C CA . VAL A 1 189 ? 9.835 7.486 -7.845 1.00 87.75 189 VAL A CA 1
ATOM 1459 C C . VAL A 1 189 ? 11.280 7.027 -7.937 1.00 87.75 189 VAL A C 1
ATOM 1461 O O . VAL A 1 189 ? 12.114 7.700 -8.542 1.00 87.75 189 VAL A O 1
ATOM 1464 N N . MET A 1 190 ? 11.571 5.885 -7.327 1.00 88.69 190 MET A N 1
ATOM 1465 C CA . MET A 1 190 ? 12.801 5.142 -7.550 1.00 88.69 190 MET A CA 1
ATOM 1466 C C . MET A 1 190 ? 12.534 4.133 -8.661 1.00 88.69 190 MET A C 1
ATOM 1468 O O . MET A 1 190 ? 11.810 3.159 -8.469 1.00 88.69 190 MET A O 1
ATOM 1472 N N . ILE A 1 191 ? 13.095 4.389 -9.837 1.00 83.12 191 ILE A N 1
ATOM 1473 C CA . ILE A 1 191 ? 12.976 3.483 -10.977 1.00 83.12 191 ILE A CA 1
ATOM 1474 C C . ILE A 1 191 ? 13.989 2.353 -10.811 1.00 83.12 191 ILE A C 1
ATOM 1476 O O . ILE A 1 191 ? 15.167 2.602 -10.551 1.00 83.12 191 ILE A O 1
ATOM 1480 N N . HIS A 1 192 ? 13.519 1.117 -10.970 1.00 75.62 192 HIS A N 1
ATOM 1481 C CA . HIS A 1 192 ? 14.389 -0.049 -11.048 1.00 75.62 192 HIS A CA 1
ATOM 1482 C C . HIS A 1 192 ? 15.287 0.050 -12.281 1.00 75.62 192 HIS A C 1
ATOM 1484 O O . HIS A 1 192 ? 14.797 0.293 -13.384 1.00 75.62 192 HIS A O 1
ATOM 1490 N N . GLN A 1 193 ? 16.596 -0.113 -12.100 1.00 65.88 193 GLN A N 1
ATOM 1491 C CA . GLN A 1 193 ? 17.530 -0.129 -13.220 1.00 65.88 193 GLN A CA 1
ATOM 1492 C C . GLN A 1 193 ? 17.622 -1.548 -13.782 1.00 65.88 193 GLN A C 1
ATOM 1494 O O . GLN A 1 193 ? 18.377 -2.370 -13.275 1.00 65.88 193 GLN A O 1
ATOM 1499 N N . GLU A 1 194 ? 16.871 -1.809 -14.847 1.00 61.47 194 GLU A N 1
ATOM 1500 C CA . GLU A 1 194 ? 17.091 -2.943 -15.749 1.00 61.47 194 GLU A CA 1
ATOM 1501 C C . GLU A 1 194 ? 17.367 -2.435 -17.172 1.00 61.47 194 GLU A C 1
ATOM 1503 O O . GLU A 1 194 ? 17.002 -1.309 -17.524 1.00 61.47 194 GLU A O 1
ATOM 1508 N N . GLU A 1 195 ? 18.085 -3.230 -17.972 1.00 52.97 195 GLU A N 1
ATOM 1509 C CA . GLU A 1 195 ? 18.492 -2.855 -19.330 1.00 52.97 195 GLU A CA 1
ATOM 1510 C C . GLU A 1 195 ? 17.280 -2.585 -20.240 1.00 52.97 195 GLU A C 1
ATOM 1512 O O . GLU A 1 195 ? 16.331 -3.354 -20.271 1.00 52.97 195 GLU A O 1
ATOM 1517 N N . SER A 1 196 ? 17.332 -1.474 -20.985 1.00 58.06 196 SER A N 1
ATOM 1518 C CA . SER A 1 196 ? 16.507 -1.113 -22.156 1.00 58.06 196 SER A CA 1
ATOM 1519 C C . SER A 1 196 ? 15.130 -1.792 -22.305 1.00 58.06 196 SER A C 1
ATOM 1521 O O . SER A 1 196 ? 14.911 -2.559 -23.244 1.00 58.06 196 SER A O 1
ATOM 1523 N N . HIS A 1 197 ? 14.170 -1.443 -21.446 1.00 67.00 197 HIS A N 1
ATOM 1524 C CA . HIS A 1 197 ? 12.754 -1.770 -21.635 1.00 67.00 197 HIS A CA 1
ATOM 1525 C C . HIS A 1 197 ? 11.909 -0.492 -21.714 1.00 67.00 197 HIS A C 1
ATOM 1527 O O . HIS A 1 197 ? 11.958 0.358 -20.824 1.00 67.00 197 HIS A O 1
ATOM 1533 N N . GLU A 1 198 ? 11.118 -0.349 -22.779 1.00 71.94 198 GLU A N 1
ATOM 1534 C CA . GLU A 1 198 ? 10.144 0.737 -22.907 1.00 71.94 198 GLU A CA 1
ATOM 1535 C C . GLU A 1 198 ? 8.810 0.312 -22.291 1.00 71.94 198 GLU A C 1
ATOM 1537 O O . GLU A 1 198 ? 8.162 -0.625 -22.753 1.00 71.94 198 GLU A O 1
ATOM 1542 N N . VAL A 1 199 ? 8.390 1.024 -21.245 1.00 71.69 199 VAL A N 1
ATOM 1543 C CA . VAL A 1 199 ? 7.138 0.768 -20.530 1.00 71.69 199 VAL A CA 1
ATOM 1544 C C . VAL A 1 199 ? 6.176 1.934 -20.754 1.00 71.69 199 VAL A C 1
ATOM 1546 O O . VAL A 1 199 ? 6.456 3.045 -20.295 1.00 71.69 199 VAL A O 1
ATOM 1549 N N . PRO A 1 200 ? 5.015 1.726 -21.398 1.00 72.75 200 PRO A N 1
ATOM 1550 C CA . PRO A 1 200 ? 4.015 2.775 -21.518 1.00 72.75 200 PRO A CA 1
ATOM 1551 C C . PRO A 1 200 ? 3.401 3.096 -20.147 1.00 72.75 200 PRO A C 1
ATOM 1553 O O . PRO A 1 200 ? 2.831 2.245 -19.463 1.00 72.75 200 PRO A O 1
ATOM 1556 N N . ILE A 1 201 ? 3.494 4.364 -19.748 1.00 65.44 201 ILE A N 1
ATOM 1557 C CA . ILE A 1 201 ? 2.995 4.847 -18.452 1.00 65.44 201 ILE A CA 1
ATOM 1558 C C . ILE A 1 201 ? 1.500 5.216 -18.529 1.00 65.44 201 ILE A C 1
ATOM 1560 O O . ILE A 1 201 ? 0.832 5.317 -17.511 1.00 65.44 201 ILE A O 1
ATOM 1564 N N . GLY A 1 202 ? 0.911 5.332 -19.725 1.00 63.59 202 GLY A N 1
ATOM 1565 C CA . GLY A 1 202 ? -0.510 5.653 -19.873 1.00 63.59 202 GLY A CA 1
ATOM 1566 C C . GLY A 1 202 ? -1.122 5.119 -21.162 1.00 63.59 202 GLY A C 1
ATOM 1567 O O . GLY A 1 202 ? -0.778 5.573 -22.246 1.00 63.59 202 GLY A O 1
ATOM 1568 N N . ASP A 1 203 ? -2.080 4.199 -21.034 1.00 54.41 203 ASP A N 1
ATOM 1569 C CA . ASP A 1 203 ? -2.931 3.745 -22.137 1.00 54.41 203 ASP A CA 1
ATOM 1570 C C . ASP A 1 203 ? -4.342 3.381 -21.627 1.00 54.41 203 ASP A C 1
ATOM 1572 O O . ASP A 1 203 ? -4.545 3.047 -20.453 1.00 54.41 203 ASP A O 1
ATOM 1576 N N . ARG A 1 204 ? -5.349 3.438 -22.506 1.00 52.72 204 ARG A N 1
ATOM 1577 C CA . ARG A 1 204 ? -6.724 2.985 -22.237 1.00 52.72 204 ARG A CA 1
ATOM 1578 C C . ARG A 1 204 ? -6.763 1.521 -21.797 1.00 52.72 204 ARG A C 1
ATOM 1580 O O . ARG A 1 204 ? -7.545 1.202 -20.904 1.00 52.72 204 ARG A O 1
ATOM 1587 N N . ALA A 1 205 ? -5.903 0.668 -22.357 1.00 49.34 205 ALA A N 1
ATOM 1588 C CA . ALA A 1 205 ? -5.774 -0.731 -21.945 1.00 49.34 205 ALA A CA 1
ATOM 1589 C C . ALA A 1 205 ? -5.337 -0.870 -20.472 1.00 49.34 205 ALA A C 1
ATOM 1591 O O . ALA A 1 205 ? -5.860 -1.710 -19.741 1.00 49.34 205 ALA A O 1
ATOM 1592 N N . ILE A 1 206 ? -4.462 0.025 -19.996 1.00 50.69 206 ILE A N 1
ATOM 1593 C CA . ILE A 1 206 ? -3.989 0.049 -18.604 1.00 50.69 206 ILE A CA 1
ATOM 1594 C C . ILE A 1 206 ? -5.141 0.401 -17.652 1.00 50.69 206 ILE A C 1
ATOM 1596 O O . ILE A 1 206 ? -5.271 -0.233 -16.610 1.00 50.69 206 ILE A O 1
ATOM 1600 N N . LYS A 1 207 ? -6.024 1.347 -18.010 1.00 48.94 207 LYS A N 1
ATOM 1601 C CA . LYS A 1 207 ? -7.188 1.714 -17.172 1.00 48.94 207 LYS A CA 1
ATOM 1602 C C . LYS A 1 207 ? -8.178 0.566 -16.964 1.00 48.94 207 LYS A C 1
ATOM 1604 O O . LYS A 1 207 ? -8.707 0.424 -15.865 1.00 48.94 207 LYS A O 1
ATOM 1609 N N . VAL A 1 208 ? -8.446 -0.220 -18.007 1.00 45.19 208 VAL A N 1
ATOM 1610 C CA . VAL A 1 208 ? -9.396 -1.345 -17.942 1.00 45.19 208 VAL A CA 1
ATOM 1611 C C . VAL A 1 208 ? -8.831 -2.471 -17.076 1.00 45.19 208 VAL A C 1
ATOM 1613 O O . VAL A 1 208 ? -9.538 -2.983 -16.211 1.00 45.19 208 VAL A O 1
ATOM 1616 N N . ASN A 1 209 ? -7.541 -2.778 -17.227 1.00 48.03 209 ASN A N 1
ATOM 1617 C CA . ASN A 1 209 ? -6.886 -3.811 -16.427 1.00 48.03 209 ASN A CA 1
ATOM 1618 C C . ASN A 1 209 ? -6.652 -3.390 -14.963 1.00 48.03 209 ASN A C 1
ATOM 1620 O O . ASN A 1 209 ? -6.647 -4.261 -14.105 1.00 48.03 209 ASN A O 1
ATOM 1624 N N . THR A 1 210 ? -6.532 -2.087 -14.640 1.00 50.97 210 THR A N 1
ATOM 1625 C CA . THR A 1 210 ? -6.450 -1.629 -13.232 1.00 50.97 210 THR A CA 1
ATOM 1626 C C . THR A 1 210 ? -7.715 -1.907 -12.450 1.00 50.97 210 THR A C 1
ATOM 1628 O O . THR A 1 210 ? -7.625 -2.470 -11.373 1.00 50.97 210 THR A O 1
ATOM 1631 N N . ARG A 1 211 ? -8.889 -1.576 -12.994 1.00 53.22 211 ARG A N 1
ATOM 1632 C CA . ARG A 1 211 ? -10.152 -1.906 -12.317 1.00 53.22 211 ARG A CA 1
ATOM 1633 C C . ARG A 1 211 ? -10.365 -3.413 -12.189 1.00 53.22 211 ARG A C 1
ATOM 1635 O O . ARG A 1 211 ? -10.926 -3.874 -11.216 1.00 53.22 211 ARG A O 1
ATOM 1642 N N . ALA A 1 212 ? -9.925 -4.195 -13.173 1.00 46.56 212 ALA A N 1
ATOM 1643 C CA . ALA A 1 212 ? -10.081 -5.647 -13.113 1.00 46.56 212 ALA A CA 1
ATOM 1644 C C . ALA A 1 212 ? -9.200 -6.303 -12.034 1.00 46.56 212 ALA A C 1
ATOM 1646 O O . ALA A 1 212 ? -9.616 -7.300 -11.453 1.00 46.56 212 ALA A O 1
ATOM 1647 N N . ALA A 1 213 ? -8.003 -5.758 -11.798 1.00 49.00 213 ALA A N 1
ATOM 1648 C CA . ALA A 1 213 ? -7.055 -6.267 -10.815 1.00 49.00 213 ALA A CA 1
ATOM 1649 C C . ALA A 1 213 ? -7.381 -5.745 -9.403 1.00 49.00 213 ALA A C 1
ATOM 1651 O O . ALA A 1 213 ? -7.515 -6.533 -8.479 1.00 49.00 213 ALA A O 1
ATOM 1652 N N . GLU A 1 214 ? -7.599 -4.436 -9.258 1.00 52.69 214 GLU A N 1
ATOM 1653 C CA . GLU A 1 214 ? -7.716 -3.733 -7.967 1.00 52.69 214 GLU A CA 1
ATOM 1654 C C . GLU A 1 214 ? -9.177 -3.571 -7.476 1.00 52.69 214 GLU A C 1
ATOM 1656 O O . GLU A 1 214 ? -9.407 -3.083 -6.371 1.00 52.69 214 GLU A O 1
ATOM 1661 N N . GLY A 1 215 ? -10.173 -3.972 -8.285 1.00 48.34 215 GLY A N 1
ATOM 1662 C CA . GLY A 1 215 ? -11.613 -3.847 -7.983 1.00 48.34 215 GLY A CA 1
ATOM 1663 C C . GLY A 1 215 ? -12.364 -2.774 -8.774 1.00 48.34 215 GLY A C 1
ATOM 1664 O O . GLY A 1 215 ? -11.845 -1.647 -8.964 1.00 48.34 215 GLY A O 1
#

Solvent-accessible surface area (backbone atoms only — not comparable to full-atom values): 11694 Å² total; per-residue (Å²): 108,62,43,39,28,34,33,26,42,38,33,49,38,40,47,75,71,68,38,46,46,70,38,67,34,50,80,73,47,48,78,52,26,32,32,34,43,36,25,26,37,72,71,44,20,32,31,42,30,52,90,64,44,43,37,34,27,35,81,85,66,48,70,40,76,60,89,63,83,47,38,23,27,36,40,41,25,23,35,61,91,69,48,83,54,46,63,87,75,67,61,81,86,83,61,73,102,53,28,28,44,37,40,29,49,29,67,30,33,40,62,60,49,52,50,53,55,87,51,97,63,75,68,85,70,93,56,103,56,72,56,76,45,36,28,44,39,38,38,36,40,31,47,77,86,45,33,27,55,43,64,52,41,76,44,39,35,36,42,29,74,84,63,75,49,65,31,42,51,58,43,80,48,73,45,76,69,50,51,36,37,34,63,33,80,41,83,45,71,48,74,68,90,69,83,94,73,93,68,76,49,75,55,76,72,54,58,57,52,46,40,71,33,60,85

Foldseek 3Di:
DDQQEKEKEAAPLCVVVVHQLFAWWLVVCCVVAQFKKAAFHPRQFIWTGHRSWIWGQGPVRFIDGDPDGTTGRMMMHHYNVNDFWDAQDPPPPPDDPFKKKKKKWFPWKFDFFADSLPDPDDGPPPDPGTDIFTWMKIWMAADPVQQLRYQHGTWIKIAGPVRRGIGTGLDIDTDPMRMTMDTHDYYHYDHDDDPDDDGDSDDPVSNVSSNSRRD

Secondary structure (DSSP, 8-state):
--TTEEEEES-HHHHTTT---S--BHHHHGGG-SEEEEEEGGG-SEEEEETTEEEEE-TTS-EEE--S--BEEEEEEE-GGGSPPPPTT--TTTS-SSEEEEEEEEEEEE---B--TT---------SSPPEEEEEEEEEEE-GGGBTTB-SEEEEEEEETTSSSEEEBS--EEEEEEEEEEEE-EEEEE----SS----S--HHHHHHHHHHH-

InterPro domains:
  IPR005128 Alpha-acetolactate decarboxylase [PF03306] (7-196)
  IPR005128 Alpha-acetolactate decarboxylase [PTHR35524] (6-67)